Protein AF-A0A1X0QQ20-F1 (afdb_monomer_lite)

Secondary structure (DSSP, 8-state):
-------------------PPPPPP--S--HHHHHHHHHHHHHHHHHHHHHHHHHHHHHHTT---BHHHHHHHHHHHHSS---HHHHHHHHHH-TTSEEEEEEEEE-TTS-EEEEEEEEE-TTPPSSPPHHHHHHHHHHHHHHHHHHHHH---TT--PPPPPPP-------HHHHHHHS---HHHHHHHHHHHHHHHHHHHHTSPPPP--S-HHHHHHHHHHHHHHTT-

Sequence (229 aa):
MIPPIEQSSKTQDDNKYHTSPAAPFKTYVSLADKQRIEDEKLIITSVRKALDIVITDRVARNQPTLYHQTEAILRNMTGRNVKMSHICKIMYLAPRLYSVEAKELRTYGGKINEDFLIEFGKEWRVPLIGKDLQLRADMLREAVDRYFNEHPEHDATVPEAPLPRLRAVVNKDEWEKQANLPQGIKKLLEAHKAVKQERIEQQKPKPTPQGSVKERFEALRARLASKKK

Structure (mmCIF, N/CA/C/O backbone):
data_AF-A0A1X0QQ20-F1
#
_entry.id   AF-A0A1X0QQ20-F1
#
loop_
_atom_site.group_PDB
_atom_site.id
_atom_site.type_symbol
_atom_site.label_atom_id
_atom_site.label_alt_id
_atom_site.label_comp_id
_atom_site.label_asym_id
_atom_site.label_entity_id
_atom_site.label_seq_id
_atom_site.pdbx_PDB_ins_code
_atom_site.Cartn_x
_atom_site.Cartn_y
_atom_site.Cartn_z
_atom_site.occupancy
_atom_site.B_iso_or_equiv
_atom_site.auth_seq_id
_atom_site.auth_comp_id
_atom_site.auth_asym_id
_atom_site.auth_atom_id
_atom_site.pdbx_PDB_model_num
ATOM 1 N N . MET A 1 1 ? 30.240 49.355 29.013 1.00 38.44 1 MET A N 1
ATOM 2 C CA . MET A 1 1 ? 29.441 50.477 28.480 1.00 38.44 1 MET A CA 1
ATOM 3 C C . MET A 1 1 ? 28.232 49.889 27.777 1.00 38.44 1 MET A C 1
ATOM 5 O O . MET A 1 1 ? 28.406 49.196 26.787 1.00 38.44 1 MET A O 1
ATOM 9 N N . ILE A 1 2 ? 27.048 50.079 28.357 1.00 44.03 2 ILE A N 1
ATOM 10 C CA . ILE A 1 2 ? 25.746 49.641 27.837 1.00 44.03 2 ILE A CA 1
ATOM 11 C C . ILE A 1 2 ? 24.919 50.918 27.646 1.00 44.03 2 ILE A C 1
ATOM 13 O O . ILE A 1 2 ? 24.818 51.678 28.611 1.00 44.03 2 ILE A O 1
ATOM 17 N N . PRO A 1 3 ? 24.334 51.167 26.464 1.00 49.78 3 PRO A N 1
ATOM 18 C CA . PRO A 1 3 ? 23.197 52.065 26.303 1.00 49.78 3 PRO A CA 1
ATOM 19 C C . PRO A 1 3 ? 21.891 51.286 26.015 1.00 49.78 3 PRO A C 1
ATOM 21 O O . PRO A 1 3 ? 21.943 50.089 25.727 1.00 49.78 3 PRO A O 1
ATOM 24 N N . PRO A 1 4 ? 20.716 51.923 26.181 1.00 42.59 4 PRO A N 1
ATOM 25 C CA . PRO A 1 4 ? 19.549 51.304 26.802 1.00 42.59 4 PRO A CA 1
ATOM 26 C C . PRO A 1 4 ? 18.458 50.835 25.831 1.00 42.59 4 PRO A C 1
ATOM 28 O O . PRO A 1 4 ? 18.399 51.218 24.667 1.00 42.59 4 PRO A O 1
ATOM 31 N N . ILE A 1 5 ? 17.560 50.022 26.390 1.00 42.19 5 ILE A N 1
ATOM 32 C CA . ILE A 1 5 ? 16.264 49.628 25.838 1.00 42.19 5 ILE A CA 1
ATOM 33 C C . ILE A 1 5 ? 15.334 50.848 25.854 1.00 42.19 5 ILE A C 1
ATOM 35 O O . ILE A 1 5 ? 14.984 51.331 26.930 1.00 42.19 5 ILE A O 1
ATOM 39 N N . GLU A 1 6 ? 14.879 51.292 24.684 1.00 42.09 6 GLU A N 1
ATOM 40 C CA . GLU A 1 6 ? 13.670 52.109 24.559 1.00 42.09 6 GLU A CA 1
ATOM 41 C C . GLU A 1 6 ? 12.508 51.222 24.106 1.00 42.09 6 GLU A C 1
ATOM 43 O O . GLU A 1 6 ? 12.486 50.674 23.003 1.00 42.09 6 GLU A O 1
ATOM 48 N N . GLN A 1 7 ? 11.533 51.070 24.999 1.00 38.84 7 GLN A N 1
ATOM 49 C CA . GLN A 1 7 ? 10.191 50.624 24.658 1.00 38.84 7 GLN A CA 1
ATOM 50 C C . GLN A 1 7 ? 9.472 51.776 23.951 1.00 38.84 7 GLN A C 1
ATOM 52 O O . GLN A 1 7 ? 9.368 52.868 24.506 1.00 38.84 7 GLN A O 1
ATOM 57 N N . SER A 1 8 ? 8.914 51.529 22.767 1.00 35.44 8 SER A N 1
ATOM 58 C CA . SER A 1 8 ? 7.876 52.394 22.208 1.00 35.44 8 SER A CA 1
ATOM 59 C C . SER A 1 8 ? 6.740 51.544 21.661 1.00 35.44 8 SER A C 1
ATOM 61 O O . SER A 1 8 ? 6.842 50.882 20.629 1.00 35.44 8 SER A O 1
ATOM 63 N N . SER A 1 9 ? 5.660 51.538 22.434 1.00 41.31 9 SER A N 1
ATOM 64 C CA . SER A 1 9 ? 4.369 50.955 22.116 1.00 41.31 9 SER A CA 1
ATOM 65 C C . SER A 1 9 ? 3.688 51.768 21.018 1.00 41.31 9 SER A C 1
ATOM 67 O O . SER A 1 9 ? 3.330 52.922 21.244 1.00 41.31 9 SER A O 1
ATOM 69 N N . LYS A 1 10 ? 3.417 51.149 19.868 1.00 38.50 10 LYS A N 1
ATOM 70 C CA . LYS A 1 10 ? 2.300 51.536 18.998 1.00 38.50 10 LYS A CA 1
ATOM 71 C C . LYS A 1 10 ? 1.606 50.284 18.480 1.00 38.50 10 LYS A C 1
ATOM 73 O O . LYS A 1 10 ? 2.024 49.666 17.509 1.00 38.50 10 LYS A O 1
ATOM 78 N N . THR A 1 11 ? 0.535 49.926 19.172 1.00 39.84 11 THR A N 1
ATOM 79 C CA . THR A 1 11 ? -0.608 49.223 18.603 1.00 39.84 11 THR A CA 1
ATOM 80 C C . THR A 1 11 ? -1.192 50.081 17.487 1.00 39.84 11 THR A C 1
ATOM 82 O O . THR A 1 11 ? -1.627 51.205 17.733 1.00 39.84 11 THR A O 1
ATOM 85 N N . GLN A 1 12 ? -1.232 49.544 16.273 1.00 36.19 12 GLN A N 1
ATOM 86 C CA . GLN A 1 12 ? -2.243 49.937 15.306 1.00 36.19 12 GLN A CA 1
ATOM 87 C C . GLN A 1 12 ? -2.599 48.712 14.471 1.00 36.19 12 GLN A C 1
ATOM 89 O O . GLN A 1 12 ? -1.789 48.198 13.701 1.00 36.19 12 GLN A O 1
ATOM 94 N N . ASP A 1 13 ? -3.805 48.219 14.740 1.00 40.75 13 ASP A N 1
ATOM 95 C CA . ASP A 1 13 ? -4.542 47.283 13.913 1.00 40.75 13 ASP A CA 1
ATOM 96 C C . ASP A 1 13 ? -4.542 47.759 12.462 1.00 40.75 13 ASP A C 1
ATOM 98 O O . ASP A 1 13 ? -4.992 48.863 12.173 1.00 40.75 13 ASP A O 1
ATOM 102 N N . ASP A 1 14 ? -4.096 46.894 11.561 1.00 36.22 14 ASP A N 1
ATOM 103 C CA . ASP A 1 14 ? -4.561 46.882 10.181 1.00 36.22 14 ASP A CA 1
ATOM 104 C C . ASP A 1 14 ? -4.531 45.432 9.696 1.00 36.22 14 ASP A C 1
ATOM 106 O O . ASP A 1 14 ? -3.608 44.953 9.035 1.00 36.22 14 ASP A O 1
ATOM 110 N N . ASN A 1 15 ? -5.594 44.717 10.068 1.00 41.44 15 ASN A N 1
ATOM 111 C CA . ASN A 1 15 ? -6.019 43.456 9.473 1.00 41.44 15 ASN A CA 1
ATOM 112 C C . ASN A 1 15 ? -6.410 43.706 8.003 1.00 41.44 15 ASN A C 1
ATOM 114 O O . ASN A 1 15 ? -7.581 43.686 7.621 1.00 41.44 15 ASN A O 1
ATOM 118 N N . LYS A 1 16 ? -5.419 43.968 7.148 1.00 38.03 16 LYS A N 1
ATOM 119 C CA . LYS A 1 16 ? -5.576 43.847 5.702 1.00 38.03 16 LYS A CA 1
ATOM 120 C C . LYS A 1 16 ? -5.372 42.388 5.351 1.00 38.03 16 LYS A C 1
ATOM 122 O O . LYS A 1 16 ? -4.251 41.889 5.305 1.00 38.03 16 LYS A O 1
ATOM 127 N N . TYR A 1 17 ? -6.491 41.722 5.092 1.00 38.25 17 TYR A N 1
ATOM 128 C CA . TYR A 1 17 ? -6.552 40.487 4.330 1.00 38.25 17 TYR A CA 1
ATOM 129 C C . TYR A 1 17 ? -5.775 40.675 3.022 1.00 38.25 17 TYR A C 1
ATOM 131 O O . TYR A 1 17 ? -6.314 41.119 2.009 1.00 38.25 17 TYR A O 1
ATOM 139 N N . HIS A 1 18 ? -4.490 40.326 3.031 1.00 34.66 18 HIS A N 1
ATOM 140 C CA . HIS A 1 18 ? -3.792 39.943 1.820 1.00 34.66 18 HIS A CA 1
ATOM 141 C C . HIS A 1 18 ? -4.359 38.588 1.406 1.00 34.66 18 HIS A C 1
ATOM 143 O O . HIS A 1 18 ? -3.767 37.535 1.631 1.00 34.66 18 HIS A O 1
ATOM 149 N N . THR A 1 19 ? -5.534 38.619 0.782 1.00 44.53 19 THR A N 1
ATOM 150 C CA . THR A 1 19 ? -5.884 37.635 -0.234 1.00 44.53 19 THR A CA 1
ATOM 151 C C . THR A 1 19 ? -4.814 37.788 -1.304 1.00 44.53 19 THR A C 1
ATOM 153 O O . THR A 1 19 ? -4.891 38.661 -2.168 1.00 44.53 19 THR A O 1
ATOM 156 N N . SER A 1 20 ? -3.732 37.021 -1.153 1.00 42.00 20 SER A N 1
ATOM 157 C CA . SER A 1 20 ? -2.758 36.822 -2.214 1.00 42.00 20 SER A CA 1
ATOM 158 C C . SER A 1 20 ? -3.566 36.475 -3.465 1.00 42.00 20 SER A C 1
ATOM 160 O O . SER A 1 20 ? -4.406 35.572 -3.385 1.00 42.00 20 SER A O 1
ATOM 162 N N . PRO A 1 21 ? -3.421 37.216 -4.578 1.00 43.66 21 PRO A N 1
ATOM 163 C CA . PRO A 1 21 ? -4.069 36.823 -5.813 1.00 43.66 21 PRO A CA 1
ATOM 164 C C . PRO A 1 21 ? -3.569 35.414 -6.113 1.00 43.66 21 PRO A C 1
ATOM 166 O O . PRO A 1 21 ? -2.362 35.211 -6.252 1.00 43.66 21 PRO A O 1
ATOM 169 N N . ALA A 1 22 ? -4.490 34.444 -6.108 1.00 51.88 22 ALA A N 1
ATOM 170 C CA . ALA A 1 22 ? -4.194 33.068 -6.464 1.00 51.88 22 ALA A CA 1
ATOM 171 C C . ALA A 1 22 ? -3.368 33.113 -7.749 1.00 51.88 22 ALA A C 1
ATOM 173 O O . ALA A 1 22 ? -3.817 33.671 -8.755 1.00 51.88 22 ALA A O 1
ATOM 174 N N . ALA A 1 23 ? -2.120 32.644 -7.662 1.00 55.56 23 ALA A N 1
ATOM 175 C CA . ALA A 1 23 ? -1.219 32.635 -8.798 1.00 55.56 23 ALA A CA 1
ATOM 176 C C . ALA A 1 23 ? -1.960 32.004 -9.990 1.00 55.56 23 ALA A C 1
ATOM 178 O O . ALA A 1 23 ? -2.713 31.047 -9.781 1.00 55.56 23 ALA A O 1
ATOM 179 N N . PRO A 1 24 ? -1.805 32.545 -11.211 1.00 55.72 24 PRO A N 1
ATOM 180 C CA . PRO A 1 24 ? -2.532 32.046 -12.368 1.00 55.72 24 PRO A CA 1
ATOM 181 C C . PRO A 1 24 ? -2.328 30.534 -12.471 1.00 55.72 24 PRO A C 1
ATOM 183 O O . PRO A 1 24 ? -1.189 30.063 -12.395 1.00 55.72 24 PRO A O 1
ATOM 186 N N . PHE A 1 25 ? -3.431 29.787 -12.595 1.00 54.34 25 PHE A N 1
ATOM 187 C CA . PHE A 1 25 ? -3.402 28.341 -12.800 1.00 54.34 25 PHE A CA 1
ATOM 188 C C . PHE A 1 25 ? -2.387 28.033 -13.904 1.00 54.34 25 PHE A C 1
ATOM 190 O O . PHE A 1 25 ? -2.509 28.540 -15.022 1.00 54.34 25 PHE A O 1
ATOM 197 N N . LYS A 1 26 ? -1.343 27.263 -13.574 1.00 59.12 26 LYS A N 1
ATOM 198 C CA . LYS A 1 26 ? -0.316 26.880 -14.543 1.00 59.12 26 LYS A CA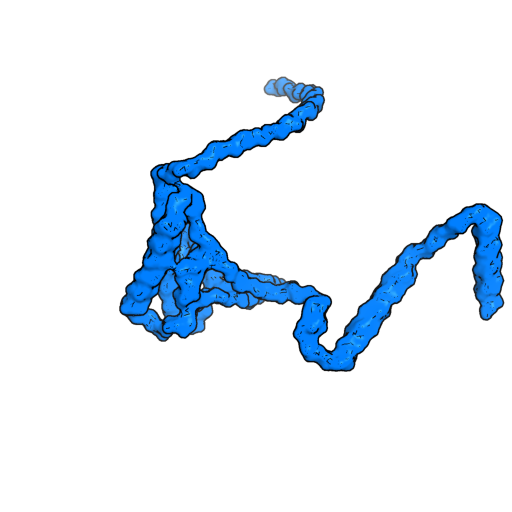 1
ATOM 199 C C . LYS A 1 26 ? -0.982 26.016 -15.609 1.00 59.12 26 LYS A C 1
ATOM 201 O O . LYS A 1 26 ? -1.283 24.853 -15.390 1.00 59.12 26 LYS A O 1
ATOM 206 N N . THR A 1 27 ? -1.202 26.589 -16.782 1.00 58.91 27 THR A N 1
ATOM 207 C CA . THR A 1 27 ? -1.745 25.885 -17.952 1.00 58.91 27 THR A CA 1
ATOM 208 C C . THR A 1 27 ? -0.691 25.059 -18.690 1.00 58.91 27 THR A C 1
ATOM 210 O O . THR A 1 27 ? -1.032 24.296 -19.588 1.00 58.91 27 THR A O 1
ATOM 213 N N . TYR A 1 28 ? 0.585 25.172 -18.303 1.00 61.81 28 TYR A N 1
ATOM 214 C CA . TYR A 1 28 ? 1.706 24.485 -18.938 1.00 61.81 28 TYR A CA 1
ATOM 215 C C . TYR A 1 28 ? 2.483 23.643 -17.925 1.00 61.81 28 TYR A C 1
ATOM 217 O O . TYR A 1 28 ? 2.855 24.126 -16.854 1.00 61.81 28 TYR A O 1
ATOM 225 N N . VAL A 1 29 ? 2.781 22.398 -18.301 1.00 70.81 29 VAL A N 1
ATOM 226 C CA . VAL A 1 29 ? 3.649 21.495 -17.537 1.00 70.81 29 VAL A CA 1
ATOM 227 C C . VAL A 1 29 ? 5.088 22.004 -17.627 1.00 70.81 29 VAL A C 1
ATOM 229 O O . VAL A 1 29 ? 5.703 21.971 -18.699 1.00 70.81 29 VAL A O 1
ATOM 232 N N . SER A 1 30 ? 5.640 22.487 -16.513 1.00 80.75 30 SER A N 1
ATOM 233 C CA . SER A 1 30 ? 7.029 22.949 -16.473 1.00 80.75 30 SER A CA 1
ATOM 234 C C . SER A 1 30 ? 8.010 21.770 -16.506 1.00 80.75 30 SER A C 1
ATOM 236 O O . SER A 1 30 ? 7.652 20.630 -16.210 1.00 80.75 30 SER A O 1
ATOM 238 N N . LEU A 1 31 ? 9.281 22.027 -16.837 1.00 80.81 31 LEU A N 1
ATOM 239 C CA . LEU A 1 31 ? 10.332 20.999 -16.762 1.00 80.81 31 LEU A CA 1
ATOM 240 C C . LEU A 1 31 ? 10.448 20.394 -15.352 1.00 80.81 31 LEU A C 1
ATOM 242 O O . LEU A 1 31 ? 10.697 19.199 -15.221 1.00 80.81 31 LEU A O 1
ATOM 246 N N . ALA A 1 32 ? 10.209 21.197 -14.312 1.00 83.81 32 ALA A N 1
ATOM 247 C CA . ALA A 1 32 ? 10.193 20.730 -12.929 1.00 83.81 32 ALA A CA 1
ATOM 248 C C . ALA A 1 32 ? 9.023 19.769 -12.653 1.00 83.81 32 ALA A C 1
ATOM 250 O O . ALA A 1 32 ? 9.202 18.777 -11.951 1.00 83.81 32 ALA A O 1
ATOM 251 N N . ASP A 1 33 ? 7.852 20.017 -13.244 1.00 83.44 33 ASP A N 1
ATOM 252 C CA . ASP A 1 33 ? 6.676 19.154 -13.079 1.00 83.44 33 ASP A CA 1
ATOM 253 C C . ASP A 1 33 ? 6.880 17.805 -13.784 1.00 83.44 33 ASP A C 1
ATOM 255 O O . ASP A 1 33 ? 6.570 16.756 -13.221 1.00 83.44 33 ASP A O 1
ATOM 259 N N . LYS A 1 34 ? 7.502 17.812 -14.973 1.00 85.06 34 LYS A N 1
ATOM 260 C CA . LYS A 1 34 ? 7.906 16.577 -15.669 1.00 85.06 34 LYS A CA 1
ATOM 261 C C . LYS A 1 34 ? 8.903 15.771 -14.842 1.00 85.06 34 LYS A C 1
ATOM 263 O O . LYS A 1 34 ? 8.725 14.570 -14.678 1.00 85.06 34 LYS A O 1
ATOM 268 N N . GLN A 1 35 ? 9.914 16.436 -14.281 1.00 88.94 35 GLN A N 1
ATOM 269 C CA . GLN A 1 35 ? 10.901 15.787 -13.421 1.00 88.94 35 GLN A CA 1
ATOM 270 C C . GLN A 1 35 ? 10.249 15.173 -12.175 1.00 88.94 35 GLN A C 1
ATOM 272 O O . GLN A 1 35 ? 10.554 14.038 -11.826 1.00 88.94 35 GLN A O 1
ATOM 277 N N . ARG A 1 36 ? 9.303 15.882 -11.543 1.00 88.62 36 ARG A N 1
ATOM 278 C CA . ARG A 1 36 ? 8.535 15.376 -10.395 1.00 88.62 36 ARG A CA 1
ATOM 279 C C . ARG A 1 36 ? 7.759 14.104 -10.740 1.00 88.62 36 ARG A C 1
ATOM 281 O O . ARG A 1 36 ? 7.794 13.155 -9.961 1.00 88.62 36 ARG A O 1
ATOM 288 N N . ILE A 1 37 ? 7.069 14.090 -11.881 1.00 89.25 37 ILE A N 1
ATOM 289 C CA . ILE A 1 37 ? 6.316 12.921 -12.355 1.00 89.25 37 ILE A CA 1
ATOM 290 C C . ILE A 1 37 ? 7.264 11.738 -12.579 1.00 89.25 37 ILE A C 1
ATOM 292 O O . ILE A 1 37 ? 7.003 10.644 -12.085 1.00 89.25 37 ILE A O 1
ATOM 296 N N . GLU A 1 38 ? 8.392 11.949 -13.258 1.00 90.81 38 GLU A N 1
ATOM 297 C CA . GLU A 1 38 ? 9.386 10.891 -13.480 1.00 90.81 38 GLU A CA 1
ATOM 298 C C . GLU A 1 38 ? 9.996 10.374 -12.166 1.00 90.81 38 GLU A C 1
ATOM 300 O O . GLU A 1 38 ? 10.166 9.166 -11.984 1.00 90.81 38 GLU A O 1
ATOM 305 N N . ASP A 1 39 ? 10.246 11.257 -11.197 1.00 91.12 39 ASP A N 1
ATOM 306 C CA . ASP A 1 39 ? 10.685 10.864 -9.859 1.00 91.12 39 ASP A CA 1
ATOM 307 C C . ASP A 1 39 ? 9.631 10.038 -9.111 1.00 91.12 39 ASP A C 1
ATOM 309 O O . ASP A 1 39 ? 9.977 9.069 -8.427 1.00 91.12 39 ASP A O 1
ATOM 313 N N . GLU A 1 40 ? 8.348 10.377 -9.251 1.00 91.50 40 GLU A N 1
ATOM 314 C CA . GLU A 1 40 ? 7.245 9.604 -8.680 1.00 91.50 40 GLU A CA 1
ATOM 315 C C . GLU A 1 40 ? 7.164 8.205 -9.307 1.00 91.50 40 GLU A C 1
ATOM 317 O O . GLU A 1 40 ? 7.112 7.212 -8.574 1.00 91.50 40 GLU A O 1
ATOM 322 N N . LYS A 1 41 ? 7.261 8.100 -10.640 1.00 92.81 41 LYS A N 1
ATOM 323 C CA . LYS A 1 41 ? 7.333 6.810 -11.350 1.00 92.81 41 LYS A CA 1
ATOM 324 C C . LYS A 1 41 ? 8.510 5.966 -10.859 1.00 92.81 41 LYS A C 1
ATOM 326 O O . LYS A 1 41 ? 8.360 4.769 -10.588 1.00 92.81 41 LYS A O 1
ATOM 331 N N . LEU A 1 42 ? 9.680 6.583 -10.696 1.00 93.50 42 LEU A N 1
ATOM 332 C CA . LEU A 1 42 ? 10.892 5.903 -10.246 1.00 93.50 42 LEU A CA 1
ATOM 333 C C . LEU A 1 42 ? 10.774 5.408 -8.799 1.00 93.50 42 LEU A C 1
ATOM 335 O O . LEU A 1 42 ? 11.181 4.283 -8.497 1.00 93.50 42 LEU A O 1
ATOM 339 N N . ILE A 1 43 ? 10.180 6.201 -7.902 1.00 93.50 43 ILE A N 1
ATOM 340 C CA . ILE A 1 43 ? 9.929 5.780 -6.516 1.00 93.50 43 ILE A CA 1
ATOM 341 C C . ILE A 1 43 ? 8.952 4.606 -6.487 1.00 93.50 43 ILE A C 1
ATOM 343 O O . ILE A 1 43 ? 9.252 3.590 -5.864 1.00 93.50 43 ILE A O 1
ATOM 347 N N . ILE A 1 44 ? 7.815 4.708 -7.179 1.00 94.44 44 ILE A N 1
ATOM 348 C CA . ILE A 1 44 ? 6.768 3.675 -7.200 1.00 94.44 44 ILE A CA 1
ATOM 349 C C . ILE A 1 44 ? 7.327 2.338 -7.708 1.00 94.44 44 ILE A C 1
ATOM 351 O O . ILE A 1 44 ? 7.141 1.291 -7.081 1.00 94.44 44 ILE A O 1
ATOM 355 N N . THR A 1 45 ? 8.082 2.367 -8.806 1.00 94.62 45 THR A N 1
ATOM 356 C CA . THR A 1 45 ? 8.696 1.162 -9.387 1.00 94.62 45 THR A CA 1
ATOM 357 C C . THR A 1 45 ? 9.785 0.564 -8.491 1.00 94.62 45 THR A C 1
ATOM 359 O O . THR A 1 45 ? 9.830 -0.660 -8.318 1.00 94.62 45 THR A O 1
ATOM 362 N N . SER A 1 46 ? 10.620 1.404 -7.871 1.00 95.12 46 SER A N 1
ATOM 363 C CA . SER A 1 46 ? 11.679 0.972 -6.948 1.00 95.12 46 SER A CA 1
ATOM 364 C C . SER A 1 46 ? 11.113 0.371 -5.660 1.00 95.12 46 SER A C 1
ATOM 366 O O . SER A 1 46 ? 11.581 -0.676 -5.211 1.00 95.12 46 SER A O 1
ATOM 368 N N . VAL A 1 47 ? 10.072 0.991 -5.092 1.00 95.44 47 VAL A N 1
ATOM 369 C CA . VAL A 1 47 ? 9.384 0.505 -3.887 1.00 95.44 47 VAL A CA 1
ATOM 370 C C . VAL A 1 47 ? 8.730 -0.846 -4.154 1.00 95.44 47 VAL A C 1
ATOM 372 O O . VAL A 1 47 ? 8.911 -1.754 -3.350 1.00 95.44 47 VAL A O 1
ATOM 375 N N . ARG A 1 48 ? 8.056 -1.035 -5.298 1.00 95.25 48 ARG A N 1
ATOM 376 C CA . ARG A 1 48 ? 7.488 -2.341 -5.683 1.00 95.25 48 ARG A CA 1
ATOM 377 C C . ARG A 1 48 ? 8.565 -3.424 -5.746 1.00 95.25 48 ARG A C 1
ATOM 379 O O . ARG A 1 48 ? 8.401 -4.486 -5.154 1.00 95.25 48 ARG A O 1
ATOM 386 N N . LYS A 1 49 ? 9.692 -3.158 -6.417 1.00 95.00 49 LYS A N 1
ATOM 387 C CA . LYS A 1 49 ? 10.804 -4.122 -6.500 1.00 95.00 49 LYS A CA 1
ATOM 388 C C . LYS A 1 49 ? 11.346 -4.481 -5.110 1.00 95.00 49 LYS A C 1
ATOM 390 O O . LYS A 1 49 ? 11.582 -5.654 -4.834 1.00 95.00 49 LYS A O 1
ATOM 395 N N . ALA A 1 50 ? 11.536 -3.487 -4.243 1.00 95.00 50 ALA A N 1
ATOM 396 C CA . ALA A 1 50 ? 12.003 -3.712 -2.878 1.00 95.00 50 ALA A CA 1
ATOM 397 C C . ALA A 1 50 ? 10.980 -4.505 -2.045 1.00 95.00 50 ALA A C 1
ATOM 399 O O . ALA A 1 50 ? 11.366 -5.444 -1.355 1.00 95.00 50 ALA A O 1
ATOM 400 N N . LEU A 1 51 ? 9.686 -4.190 -2.156 1.00 94.62 51 LEU A N 1
ATOM 401 C CA . LEU A 1 51 ? 8.606 -4.918 -1.486 1.00 94.62 51 LEU A CA 1
ATOM 402 C C . LEU A 1 51 ? 8.544 -6.383 -1.914 1.00 94.62 51 LEU A C 1
ATOM 404 O O . LEU A 1 51 ? 8.450 -7.249 -1.050 1.00 94.62 51 LEU A O 1
ATOM 408 N N . ASP A 1 52 ? 8.647 -6.671 -3.214 1.00 94.50 52 ASP A N 1
ATOM 409 C CA . ASP A 1 52 ? 8.649 -8.049 -3.720 1.00 94.50 52 ASP A CA 1
ATOM 410 C C . ASP A 1 52 ? 9.772 -8.878 -3.077 1.00 94.50 52 ASP A C 1
ATOM 412 O O . ASP A 1 52 ? 9.548 -10.012 -2.652 1.00 94.50 52 ASP A O 1
ATOM 416 N N . ILE A 1 53 ? 10.968 -8.300 -2.945 1.00 93.50 53 ILE A N 1
ATOM 417 C CA . ILE A 1 53 ? 12.122 -8.957 -2.318 1.00 93.50 53 ILE A CA 1
ATOM 418 C C . ILE A 1 53 ? 11.896 -9.137 -0.813 1.00 93.50 53 ILE A C 1
ATOM 420 O O . ILE A 1 53 ? 12.083 -10.236 -0.294 1.00 93.50 53 ILE A O 1
ATOM 424 N N . VAL A 1 54 ? 11.477 -8.078 -0.113 1.00 94.25 54 VAL A N 1
ATOM 425 C CA . VAL A 1 54 ? 11.297 -8.097 1.346 1.00 94.25 54 VAL A CA 1
ATOM 426 C C . VAL A 1 54 ? 10.193 -9.066 1.759 1.00 94.25 54 VAL A C 1
ATOM 428 O O . VAL A 1 54 ? 10.404 -9.852 2.678 1.00 94.25 54 VAL A O 1
ATOM 431 N N . ILE A 1 55 ? 9.040 -9.053 1.083 1.00 94.31 55 ILE A N 1
ATOM 432 C CA . ILE A 1 55 ? 7.944 -9.986 1.379 1.00 94.31 55 ILE A CA 1
ATOM 433 C C . ILE A 1 55 ? 8.398 -11.420 1.088 1.00 94.31 55 ILE A C 1
ATOM 435 O O . ILE A 1 55 ? 8.161 -12.305 1.904 1.00 94.31 55 ILE A O 1
ATOM 439 N N . THR A 1 56 ? 9.101 -11.659 -0.025 1.00 92.50 56 THR A N 1
ATOM 440 C CA . THR A 1 56 ? 9.609 -13.002 -0.352 1.00 92.50 56 THR A CA 1
ATOM 441 C C . THR A 1 56 ? 10.585 -13.520 0.712 1.00 92.50 56 THR A C 1
ATOM 443 O O . THR A 1 56 ? 10.437 -14.657 1.157 1.00 92.50 56 THR A O 1
ATOM 446 N N . ASP A 1 57 ? 11.537 -12.699 1.172 1.00 92.31 57 ASP A N 1
ATOM 447 C CA . ASP A 1 57 ? 12.477 -13.071 2.246 1.00 92.31 57 ASP A CA 1
ATOM 448 C C . ASP A 1 57 ? 11.755 -13.321 3.582 1.00 92.31 57 ASP A C 1
ATOM 450 O O . ASP A 1 57 ? 12.009 -14.325 4.250 1.00 92.31 57 ASP A O 1
ATOM 454 N N . ARG A 1 58 ? 10.805 -12.457 3.958 1.00 92.94 58 ARG A N 1
ATOM 455 C CA . ARG A 1 58 ? 10.017 -12.595 5.196 1.00 92.94 58 ARG A CA 1
ATOM 456 C C . ARG A 1 58 ? 9.175 -13.867 5.195 1.00 92.94 58 ARG A C 1
ATOM 458 O O . ARG A 1 58 ? 9.206 -14.610 6.176 1.00 92.94 58 ARG A O 1
ATOM 465 N N . VAL A 1 59 ? 8.489 -14.158 4.089 1.00 91.62 59 VAL A N 1
ATOM 466 C CA . VAL A 1 59 ? 7.693 -15.383 3.928 1.00 91.62 59 VAL A CA 1
ATOM 467 C C . VAL A 1 59 ? 8.587 -16.622 3.971 1.00 91.62 59 VAL A C 1
ATOM 469 O O . VAL A 1 59 ? 8.248 -17.575 4.665 1.00 91.62 59 VAL A O 1
ATOM 472 N N . ALA A 1 60 ? 9.764 -16.600 3.333 1.00 90.62 60 ALA A N 1
ATOM 473 C CA . ALA A 1 60 ? 10.725 -17.705 3.411 1.00 90.62 60 ALA A CA 1
ATOM 474 C C . ALA A 1 60 ? 11.201 -17.983 4.851 1.00 90.62 60 ALA A C 1
ATOM 476 O O . ALA A 1 60 ? 11.507 -19.122 5.201 1.00 90.62 60 ALA A O 1
ATOM 477 N N . ARG A 1 61 ? 11.225 -16.953 5.707 1.00 91.69 61 ARG A N 1
ATOM 478 C CA . ARG A 1 61 ? 11.548 -17.050 7.141 1.00 91.69 61 ARG A CA 1
ATOM 479 C C . ARG A 1 61 ? 10.328 -17.297 8.038 1.00 91.69 61 ARG A C 1
ATOM 481 O O . ARG A 1 61 ? 10.481 -17.277 9.258 1.00 91.69 61 ARG A O 1
ATOM 488 N N . ASN A 1 62 ? 9.134 -17.504 7.473 1.00 90.62 62 ASN A N 1
ATOM 489 C CA . ASN A 1 62 ? 7.858 -17.591 8.199 1.00 90.62 62 ASN A CA 1
ATOM 490 C C . ASN A 1 62 ? 7.606 -16.393 9.137 1.00 90.62 62 ASN A C 1
ATOM 492 O O . ASN A 1 62 ? 7.077 -16.543 10.239 1.00 90.62 62 ASN A O 1
ATOM 496 N N . GLN A 1 63 ? 8.010 -15.193 8.715 1.00 90.75 63 GLN A N 1
ATOM 497 C CA . GLN A 1 63 ? 7.798 -13.952 9.454 1.00 90.75 63 GLN A CA 1
ATOM 498 C C . GLN A 1 63 ? 6.741 -13.073 8.775 1.00 90.75 63 GLN A C 1
ATOM 500 O O . GLN A 1 63 ? 6.748 -12.948 7.551 1.00 90.75 63 GLN A O 1
ATOM 505 N N . PRO A 1 64 ? 5.862 -12.406 9.546 1.00 90.25 64 PRO A N 1
ATOM 506 C CA . PRO A 1 64 ? 4.929 -11.438 8.990 1.00 90.25 64 PRO A CA 1
ATOM 507 C C . PRO A 1 64 ? 5.672 -10.194 8.490 1.00 90.25 64 PRO A C 1
ATOM 509 O O . PRO A 1 64 ? 6.607 -9.705 9.131 1.00 90.25 64 PRO A O 1
ATOM 512 N N . THR A 1 65 ? 5.218 -9.636 7.372 1.00 92.88 65 THR A N 1
ATOM 513 C CA . THR A 1 65 ? 5.799 -8.416 6.799 1.00 92.88 65 THR A CA 1
ATOM 514 C C . THR A 1 65 ? 5.074 -7.191 7.349 1.00 92.88 65 THR A C 1
ATOM 516 O O . THR A 1 65 ? 4.179 -6.626 6.728 1.00 92.88 65 THR A O 1
ATOM 519 N N . LEU A 1 66 ? 5.448 -6.800 8.562 1.00 92.88 66 LEU A N 1
ATOM 520 C CA . LEU A 1 66 ? 4.929 -5.607 9.225 1.00 92.88 66 LEU A CA 1
ATOM 521 C C . LEU A 1 66 ? 5.625 -4.341 8.707 1.00 92.88 66 LEU A C 1
ATOM 523 O O . LEU A 1 66 ? 6.857 -4.318 8.577 1.00 92.88 66 LEU A O 1
ATOM 527 N N . TYR A 1 67 ? 4.862 -3.282 8.421 1.00 92.50 67 TYR A N 1
ATOM 528 C CA . TYR A 1 67 ? 5.394 -2.051 7.827 1.00 92.50 67 TYR A CA 1
ATOM 529 C C . TYR A 1 67 ? 6.490 -1.423 8.698 1.00 92.50 67 TYR A C 1
ATOM 531 O O . TYR A 1 67 ? 7.593 -1.193 8.204 1.00 92.50 67 TYR A O 1
ATOM 539 N N . HIS A 1 68 ? 6.264 -1.250 10.006 1.00 89.88 68 HIS A N 1
ATOM 540 C CA . HIS A 1 68 ? 7.270 -0.640 10.893 1.00 89.88 68 HIS A CA 1
ATOM 541 C C . HIS A 1 68 ? 8.624 -1.382 10.902 1.00 89.88 68 HIS A C 1
ATOM 543 O O . HIS A 1 68 ? 9.675 -0.773 11.094 1.00 89.88 68 HIS A O 1
ATOM 549 N N . GLN A 1 69 ? 8.623 -2.703 10.684 1.00 90.50 69 GLN A N 1
ATOM 550 C CA . GLN A 1 69 ? 9.843 -3.526 10.663 1.00 90.50 69 GLN A CA 1
ATOM 551 C C . GLN A 1 69 ? 10.542 -3.507 9.309 1.00 90.50 69 GLN A C 1
ATOM 553 O O . GLN A 1 69 ? 11.709 -3.886 9.200 1.00 90.50 69 GLN A O 1
ATOM 558 N N . THR A 1 70 ? 9.811 -3.151 8.259 1.00 91.81 70 THR A N 1
ATOM 559 C CA . THR A 1 70 ? 10.289 -3.198 6.879 1.00 91.81 70 THR A CA 1
ATOM 560 C C . THR A 1 70 ? 10.607 -1.823 6.325 1.00 91.81 70 THR A C 1
ATOM 562 O O . THR A 1 70 ? 11.435 -1.737 5.427 1.00 91.81 70 THR A O 1
ATOM 565 N N . GLU A 1 71 ? 10.083 -0.749 6.914 1.00 92.06 71 GLU A N 1
ATOM 566 C CA . GLU A 1 71 ? 10.346 0.638 6.521 1.00 92.06 71 GLU A CA 1
ATOM 567 C C . GLU A 1 71 ? 11.848 0.943 6.402 1.00 92.06 71 GLU A C 1
ATOM 569 O O . GLU A 1 71 ? 12.308 1.439 5.373 1.00 92.06 71 GLU A O 1
ATOM 574 N N . ALA A 1 72 ? 12.646 0.579 7.412 1.00 92.38 72 ALA A N 1
ATOM 575 C CA . ALA A 1 72 ? 14.093 0.795 7.376 1.00 92.38 72 ALA A CA 1
ATOM 576 C C . ALA A 1 72 ? 14.783 -0.004 6.255 1.00 92.38 72 ALA A C 1
ATOM 578 O O . ALA A 1 72 ? 15.712 0.496 5.622 1.00 92.38 72 ALA A O 1
ATOM 579 N N . ILE A 1 73 ? 14.312 -1.224 5.986 1.00 93.31 73 ILE A N 1
ATOM 580 C CA . ILE A 1 73 ? 14.850 -2.091 4.930 1.00 93.31 73 ILE A CA 1
ATOM 581 C C . ILE A 1 73 ? 14.502 -1.506 3.558 1.00 93.31 73 ILE A C 1
ATOM 583 O O . ILE A 1 73 ? 15.383 -1.350 2.716 1.00 93.31 73 ILE A O 1
ATOM 587 N N . LEU A 1 74 ? 13.245 -1.103 3.355 1.00 93.62 74 LEU A N 1
ATOM 588 C CA . LEU A 1 74 ? 12.767 -0.479 2.121 1.00 93.62 74 LEU A CA 1
ATOM 589 C C . LEU A 1 74 ? 13.509 0.826 1.831 1.00 93.62 74 LEU A C 1
ATOM 591 O O . LEU A 1 74 ? 13.930 1.053 0.696 1.00 93.62 74 LEU A O 1
ATOM 595 N N . ARG A 1 75 ? 13.739 1.656 2.854 1.00 93.38 75 ARG A N 1
ATOM 596 C CA . ARG A 1 75 ? 14.550 2.874 2.733 1.00 93.38 75 ARG A CA 1
ATOM 597 C C . ARG A 1 75 ? 15.973 2.558 2.275 1.00 93.38 75 ARG A C 1
ATOM 599 O O . ARG A 1 75 ? 16.473 3.202 1.359 1.00 93.38 75 ARG A O 1
ATOM 606 N N . ASN A 1 76 ? 16.612 1.554 2.873 1.00 93.69 76 ASN A N 1
ATOM 607 C CA . ASN A 1 76 ? 17.980 1.175 2.518 1.00 93.69 76 ASN A CA 1
ATOM 608 C C . ASN A 1 76 ? 18.068 0.586 1.099 1.00 93.69 76 ASN A C 1
ATOM 610 O O . ASN A 1 76 ? 19.001 0.898 0.369 1.00 93.69 76 ASN A O 1
ATOM 614 N N . MET A 1 77 ? 17.091 -0.227 0.688 1.00 92.31 77 MET A N 1
ATOM 615 C CA . MET A 1 77 ? 17.066 -0.847 -0.643 1.00 92.31 77 MET A CA 1
ATOM 616 C C . MET A 1 77 ? 16.764 0.141 -1.772 1.00 92.31 77 MET A C 1
ATOM 618 O O . MET A 1 77 ? 17.238 -0.042 -2.889 1.00 92.31 77 MET A O 1
ATOM 622 N N . THR A 1 78 ? 15.952 1.163 -1.502 1.00 91.31 78 THR A N 1
ATOM 623 C CA . THR A 1 78 ? 15.563 2.170 -2.503 1.00 91.31 78 THR A CA 1
ATOM 624 C C . THR A 1 78 ? 16.459 3.408 -2.489 1.00 91.31 78 THR A C 1
ATOM 626 O O . THR A 1 78 ? 16.415 4.196 -3.430 1.00 91.31 78 THR A O 1
ATOM 629 N N . GLY A 1 79 ? 17.238 3.621 -1.421 1.00 88.94 79 GLY A N 1
ATOM 630 C CA . GLY A 1 79 ? 18.026 4.838 -1.209 1.00 88.94 79 GLY A CA 1
ATOM 631 C C . GLY A 1 79 ? 17.179 6.104 -1.018 1.00 88.94 79 GLY A C 1
ATOM 632 O O . GLY A 1 79 ? 17.716 7.209 -1.036 1.00 88.94 79 GLY A O 1
ATOM 633 N N . ARG A 1 80 ? 15.855 5.970 -0.854 1.00 87.62 80 ARG A N 1
ATOM 634 C CA . ARG A 1 80 ? 14.890 7.074 -0.734 1.00 87.62 80 ARG A CA 1
ATOM 635 C C . ARG A 1 80 ? 14.013 6.878 0.502 1.00 87.62 80 ARG A C 1
ATOM 637 O O . ARG A 1 80 ? 13.889 5.775 1.029 1.00 87.62 80 ARG A O 1
ATOM 644 N N . ASN A 1 81 ? 13.395 7.954 0.989 1.00 88.69 81 ASN A N 1
ATOM 645 C CA . ASN A 1 81 ? 12.504 7.879 2.148 1.00 88.69 81 ASN A CA 1
ATOM 646 C C . ASN A 1 81 ? 11.153 7.247 1.763 1.00 88.69 81 ASN A C 1
ATOM 648 O O . ASN A 1 81 ? 10.287 7.916 1.196 1.00 88.69 81 ASN A O 1
ATOM 652 N N . VAL A 1 82 ? 10.980 5.960 2.065 1.00 89.88 82 VAL A N 1
ATOM 653 C CA . VAL A 1 82 ? 9.753 5.213 1.767 1.00 89.88 82 VAL A CA 1
ATOM 654 C C . VAL A 1 82 ? 8.764 5.363 2.916 1.00 89.88 82 VAL A C 1
ATOM 656 O O . VAL A 1 82 ? 9.009 4.887 4.014 1.00 89.88 82 VAL A O 1
ATOM 659 N N . LYS A 1 83 ? 7.636 6.010 2.626 1.00 91.69 83 LYS A N 1
ATOM 660 C CA . LYS A 1 83 ? 6.439 6.075 3.480 1.00 91.69 83 LYS A CA 1
ATOM 661 C C . LYS A 1 83 ? 5.358 5.089 3.035 1.00 91.69 83 LYS A C 1
ATOM 663 O O . LYS A 1 83 ? 5.293 4.762 1.848 1.00 91.69 83 LYS A O 1
ATOM 668 N N . MET A 1 84 ? 4.441 4.748 3.942 1.00 91.94 84 MET A N 1
ATOM 669 C CA . MET A 1 84 ? 3.252 3.933 3.654 1.00 91.94 84 MET A CA 1
ATOM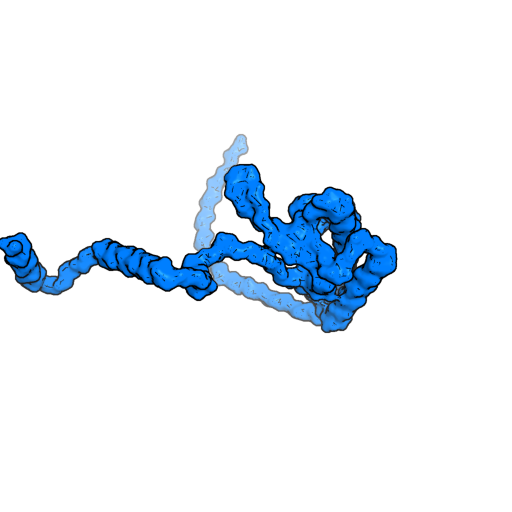 670 C C . MET A 1 84 ? 2.394 4.493 2.506 1.00 91.94 84 MET A C 1
ATOM 672 O O . MET A 1 84 ? 1.834 3.726 1.727 1.00 91.94 84 MET A O 1
ATOM 676 N N . SER A 1 85 ? 2.367 5.817 2.321 1.00 92.12 85 SER A N 1
ATOM 677 C CA . SER A 1 85 ? 1.690 6.462 1.188 1.00 92.12 85 SER A CA 1
ATOM 678 C C . SER A 1 85 ? 2.142 5.925 -0.174 1.00 92.12 85 SER A C 1
ATOM 680 O O . SER A 1 85 ? 1.316 5.707 -1.052 1.00 92.12 85 SER A O 1
ATOM 682 N N . HIS A 1 86 ? 3.433 5.629 -0.362 1.00 93.69 86 HIS A N 1
ATOM 683 C CA . HIS A 1 86 ? 3.930 5.077 -1.630 1.00 93.69 86 HIS A CA 1
ATOM 684 C C . HIS A 1 86 ? 3.399 3.664 -1.886 1.00 93.69 86 HIS A C 1
ATOM 686 O O . HIS A 1 86 ? 3.113 3.307 -3.025 1.00 93.69 86 HIS A O 1
ATOM 692 N N . ILE A 1 87 ? 3.231 2.873 -0.826 1.00 94.12 87 ILE A N 1
ATOM 693 C CA . ILE A 1 87 ? 2.635 1.536 -0.905 1.00 94.12 87 ILE A CA 1
ATOM 694 C C . ILE A 1 87 ? 1.149 1.660 -1.259 1.00 94.12 87 ILE A C 1
ATOM 696 O O . ILE A 1 87 ? 0.666 0.955 -2.142 1.00 94.12 87 ILE A O 1
ATOM 700 N N . CYS A 1 88 ? 0.450 2.632 -0.665 1.00 94.31 88 CYS A N 1
ATOM 701 C CA . CYS A 1 88 ? -0.949 2.934 -0.979 1.00 94.31 88 CYS A CA 1
ATOM 702 C C . CYS A 1 88 ? -1.135 3.394 -2.432 1.00 94.31 88 CYS A C 1
ATOM 704 O O . CYS A 1 88 ? -2.118 3.017 -3.065 1.00 94.31 88 CYS A O 1
ATOM 706 N N . LYS A 1 89 ? -0.186 4.156 -2.992 1.00 95.31 89 LYS A N 1
ATOM 707 C CA . LYS A 1 89 ? -0.172 4.521 -4.420 1.00 95.31 89 LYS A CA 1
ATOM 708 C C . LYS A 1 89 ? -0.013 3.299 -5.323 1.00 95.31 89 LYS A C 1
ATOM 710 O O . LYS A 1 89 ? -0.721 3.175 -6.318 1.00 95.31 89 LYS A O 1
ATOM 715 N N . ILE A 1 90 ? 0.865 2.359 -4.962 1.00 95.62 90 ILE A N 1
ATOM 716 C CA . ILE A 1 90 ? 1.001 1.095 -5.703 1.00 95.62 90 ILE A CA 1
ATOM 717 C C . ILE A 1 90 ? -0.304 0.293 -5.646 1.00 95.62 90 ILE A C 1
ATOM 719 O O . ILE A 1 90 ? -0.735 -0.236 -6.666 1.00 95.62 90 ILE A O 1
ATOM 723 N N . MET A 1 91 ? -0.958 0.231 -4.483 1.00 94.69 91 MET A N 1
ATOM 724 C CA . MET A 1 91 ? -2.253 -0.442 -4.338 1.00 94.69 91 MET A CA 1
ATOM 725 C C . MET A 1 91 ? -3.376 0.240 -5.124 1.00 94.69 91 MET A C 1
ATOM 727 O O . MET A 1 91 ? -4.266 -0.449 -5.608 1.00 94.69 91 MET A O 1
ATOM 731 N N . TYR A 1 92 ? -3.339 1.567 -5.267 1.00 94.75 92 TYR A N 1
ATOM 732 C CA . TYR A 1 92 ? -4.296 2.300 -6.094 1.00 94.75 92 TYR A CA 1
ATOM 733 C C . TYR A 1 92 ? -4.134 1.941 -7.576 1.00 94.75 92 TYR A C 1
ATOM 735 O O . TYR A 1 92 ? -5.107 1.606 -8.246 1.00 94.75 92 TYR A O 1
ATOM 743 N N . LEU A 1 93 ? -2.894 1.951 -8.074 1.00 94.44 93 LEU A N 1
ATOM 744 C CA . LEU A 1 93 ? -2.586 1.653 -9.476 1.00 94.44 93 LEU A CA 1
ATOM 745 C C . LEU A 1 93 ? -2.769 0.172 -9.825 1.00 94.44 93 LEU A C 1
ATOM 747 O O . LEU A 1 93 ? -3.242 -0.170 -10.906 1.00 94.44 93 LEU A O 1
ATOM 751 N N . ALA A 1 94 ? -2.366 -0.717 -8.921 1.00 94.00 94 ALA A N 1
ATOM 752 C CA . ALA A 1 94 ? -2.326 -2.152 -9.148 1.00 94.00 94 ALA A CA 1
ATOM 753 C C . ALA A 1 94 ? -2.808 -2.915 -7.895 1.00 94.00 94 ALA A C 1
ATOM 755 O O . ALA A 1 94 ? -2.012 -3.574 -7.214 1.00 94.00 94 ALA A O 1
ATOM 756 N N . PRO A 1 95 ? -4.125 -2.896 -7.602 1.00 91.50 95 PRO A N 1
ATOM 757 C CA . PRO A 1 95 ? -4.701 -3.461 -6.371 1.00 91.50 95 PRO A CA 1
ATOM 758 C C . PRO A 1 95 ? -4.513 -4.976 -6.234 1.00 91.50 95 PRO A C 1
ATOM 760 O O . PRO A 1 95 ? -4.643 -5.533 -5.150 1.00 91.50 95 PRO A O 1
ATOM 763 N N . ARG A 1 96 ? -4.186 -5.663 -7.332 1.00 92.06 96 ARG A N 1
ATOM 764 C CA . ARG A 1 96 ? -3.944 -7.111 -7.359 1.00 92.06 96 ARG A CA 1
ATOM 765 C C . ARG A 1 96 ? -2.555 -7.499 -6.841 1.00 92.06 96 ARG A C 1
ATOM 767 O O . ARG A 1 96 ? -2.318 -8.677 -6.584 1.00 92.06 96 ARG A O 1
ATOM 774 N N . LEU A 1 97 ? -1.613 -6.557 -6.723 1.00 93.44 97 LEU A N 1
ATOM 775 C CA . LEU A 1 97 ? -0.223 -6.877 -6.376 1.00 93.44 97 LEU A CA 1
ATOM 776 C C . LEU A 1 97 ? -0.028 -7.179 -4.892 1.00 93.44 97 LEU A C 1
ATOM 778 O O . LEU A 1 97 ? 0.743 -8.090 -4.568 1.00 93.44 97 LEU A O 1
ATOM 782 N N . TYR A 1 98 ? -0.713 -6.434 -4.024 1.00 94.81 98 TYR A N 1
ATOM 783 C CA . TYR A 1 98 ? -0.536 -6.481 -2.576 1.00 94.81 98 TYR A CA 1
ATOM 784 C C . TYR A 1 98 ? -1.874 -6.378 -1.849 1.00 94.81 98 TYR A C 1
ATOM 786 O O . TYR A 1 98 ? -2.793 -5.705 -2.315 1.00 94.81 98 TYR A O 1
ATOM 794 N N . SER A 1 99 ? -1.951 -6.998 -0.679 1.00 92.50 99 SER A N 1
ATOM 795 C CA . SER A 1 99 ? -2.999 -6.775 0.312 1.00 92.50 99 SER A CA 1
ATOM 796 C C . SER A 1 99 ? -2.397 -6.142 1.558 1.00 92.50 99 SER A C 1
ATOM 798 O O . SER A 1 99 ? -1.278 -6.465 1.955 1.00 92.50 99 SER A O 1
ATOM 800 N N . VAL A 1 100 ? -3.148 -5.231 2.171 1.00 93.00 100 VAL A N 1
ATOM 801 C CA . VAL A 1 100 ? -2.781 -4.615 3.445 1.00 93.00 100 VAL A CA 1
ATOM 802 C C . VAL A 1 100 ? -3.874 -4.917 4.452 1.00 93.00 100 VAL A C 1
ATOM 804 O O . VAL A 1 100 ? -5.054 -4.748 4.150 1.00 93.00 100 VAL A O 1
ATOM 807 N N . GLU A 1 101 ? -3.473 -5.343 5.644 1.00 90.62 101 GLU A N 1
ATOM 808 C CA . GLU A 1 101 ? -4.353 -5.560 6.788 1.00 90.62 101 GLU A CA 1
ATOM 809 C C . GLU A 1 101 ? -3.861 -4.738 7.979 1.00 90.62 101 GLU A C 1
ATOM 811 O O . GLU A 1 101 ? -2.661 -4.652 8.240 1.00 90.62 101 GLU A O 1
ATOM 816 N N . ALA A 1 102 ? -4.785 -4.123 8.716 1.00 88.81 102 ALA A N 1
ATOM 817 C CA . ALA A 1 102 ? -4.444 -3.420 9.945 1.00 88.81 102 ALA A CA 1
ATOM 818 C C . ALA A 1 102 ? -4.354 -4.424 11.100 1.00 88.81 102 ALA A C 1
ATOM 820 O O . ALA A 1 102 ? -5.284 -5.198 11.337 1.00 88.81 102 ALA A O 1
ATOM 821 N N . LYS A 1 103 ? -3.231 -4.414 11.817 1.00 87.00 103 LYS A N 1
ATOM 822 C CA . LYS A 1 103 ? -2.915 -5.338 12.903 1.00 87.00 103 LYS A CA 1
ATOM 823 C C . LYS A 1 103 ? -2.562 -4.578 14.172 1.00 87.00 103 LYS A C 1
ATOM 825 O O . LYS A 1 103 ? -1.817 -3.602 14.154 1.00 87.00 103 LYS A O 1
ATOM 830 N N . GLU A 1 104 ? -3.100 -5.046 15.291 1.00 83.06 104 GLU A N 1
ATOM 831 C CA . GLU A 1 104 ? -2.791 -4.486 16.602 1.00 83.06 104 GLU A CA 1
ATOM 832 C C . GLU A 1 104 ? -1.422 -4.979 17.071 1.00 83.06 104 GLU A C 1
ATOM 834 O O . GLU A 1 104 ? -1.183 -6.184 17.203 1.00 83.06 104 GLU A O 1
ATOM 839 N N . LEU A 1 105 ? -0.533 -4.040 17.380 1.00 80.69 105 LEU A N 1
ATOM 840 C CA . LEU A 1 105 ? 0.714 -4.297 18.080 1.00 80.69 105 LEU A CA 1
ATOM 841 C C . LEU A 1 105 ? 0.581 -3.860 19.529 1.00 80.69 105 LEU A C 1
ATOM 843 O O . LEU A 1 105 ? 0.434 -2.680 19.850 1.00 80.69 105 LEU A O 1
ATOM 847 N N . ARG A 1 106 ? 0.678 -4.836 20.428 1.00 75.50 106 ARG A N 1
ATOM 848 C CA . ARG A 1 106 ? 0.762 -4.584 21.864 1.00 75.50 106 ARG A CA 1
ATOM 849 C C . ARG A 1 106 ? 2.219 -4.333 22.213 1.00 75.50 106 ARG A C 1
ATOM 851 O O . ARG A 1 106 ? 3.036 -5.248 22.171 1.00 75.50 106 ARG A O 1
ATOM 858 N N . THR A 1 107 ? 2.543 -3.085 22.524 1.00 71.88 107 THR A N 1
ATOM 859 C CA . THR A 1 107 ? 3.897 -2.705 22.941 1.00 71.88 107 THR A CA 1
ATOM 860 C C . THR A 1 107 ? 4.079 -2.862 24.450 1.00 71.88 107 THR A C 1
ATOM 862 O O . THR A 1 107 ? 3.109 -2.924 25.215 1.00 71.88 107 THR A O 1
ATOM 865 N N . TYR A 1 108 ? 5.339 -2.951 24.887 1.00 60.09 108 TYR A N 1
ATOM 866 C CA . TYR A 1 108 ? 5.689 -3.035 26.304 1.00 60.09 108 TYR A CA 1
ATOM 867 C C . TYR A 1 108 ? 5.130 -1.803 27.039 1.00 60.09 108 TYR A C 1
ATOM 869 O O . TYR A 1 108 ? 5.368 -0.671 26.624 1.00 60.09 108 TYR A O 1
ATOM 877 N N . GLY A 1 109 ? 4.333 -2.022 28.089 1.00 70.31 109 GLY A N 1
ATOM 878 C CA . GLY A 1 109 ? 3.571 -0.960 28.764 1.00 70.31 109 GLY A CA 1
ATOM 879 C C . GLY A 1 109 ? 2.092 -0.849 28.362 1.00 70.31 109 GLY A C 1
ATOM 880 O O . GLY A 1 109 ? 1.435 0.113 28.749 1.00 70.31 109 GLY A O 1
ATOM 881 N N . GLY A 1 110 ? 1.549 -1.811 27.603 1.00 68.56 110 GLY A N 1
ATOM 882 C CA . GLY A 1 110 ? 0.102 -1.935 27.365 1.00 68.56 110 GLY A CA 1
ATOM 883 C C . GLY A 1 110 ? -0.478 -0.958 26.340 1.00 68.56 110 GLY A C 1
ATOM 884 O O . GLY A 1 110 ? -1.694 -0.908 26.170 1.00 68.56 110 GLY A O 1
ATOM 885 N N . LYS A 1 111 ? 0.367 -0.196 25.632 1.00 73.56 111 LYS A N 1
ATOM 886 C CA . LYS A 1 111 ? -0.079 0.673 24.538 1.00 73.56 111 LYS A CA 1
ATOM 887 C C . LYS A 1 111 ? -0.344 -0.170 23.292 1.00 73.56 111 LYS A C 1
ATOM 889 O O . LYS A 1 111 ? 0.550 -0.875 22.809 1.00 73.56 111 LYS A O 1
ATOM 894 N N . ILE A 1 112 ? -1.579 -0.096 22.804 1.00 70.06 112 ILE A N 1
ATOM 895 C CA . ILE A 1 112 ? -2.007 -0.695 21.541 1.00 70.06 112 ILE A CA 1
ATOM 896 C C . ILE A 1 112 ? -1.683 0.313 20.440 1.00 70.06 112 ILE A C 1
ATOM 898 O O . ILE A 1 112 ? -2.238 1.408 20.431 1.00 70.06 112 ILE A O 1
ATOM 902 N N . ASN A 1 113 ? -0.768 -0.054 19.547 1.00 79.06 113 ASN A N 1
ATOM 903 C CA . ASN A 1 113 ? -0.473 0.703 18.337 1.00 79.06 113 ASN A CA 1
ATOM 904 C C . ASN A 1 113 ? -1.037 -0.051 17.134 1.00 79.06 113 ASN A C 1
ATOM 906 O O . ASN A 1 113 ? -0.980 -1.281 17.088 1.00 79.06 113 ASN A O 1
ATOM 910 N N . GLU A 1 114 ? -1.563 0.684 16.162 1.00 82.31 114 GLU A N 1
ATOM 911 C CA . GLU A 1 114 ? -1.946 0.118 14.873 1.00 82.31 114 GLU A CA 1
ATOM 912 C C . GLU A 1 114 ? -0.712 0.035 13.977 1.00 82.31 114 GLU A C 1
ATOM 914 O O . GLU A 1 114 ? 0.067 0.983 13.881 1.00 82.31 114 GLU A O 1
ATOM 919 N N . ASP A 1 115 ? -0.535 -1.105 13.327 1.00 88.00 115 ASP A N 1
ATOM 920 C CA . ASP A 1 115 ? 0.464 -1.291 12.287 1.00 88.00 115 ASP A CA 1
ATOM 921 C C . ASP A 1 115 ? -0.145 -2.060 11.119 1.00 88.00 115 ASP A C 1
ATOM 923 O O . ASP A 1 115 ? -1.250 -2.593 11.208 1.00 88.00 115 ASP A O 1
ATOM 927 N N . PHE A 1 116 ? 0.567 -2.101 10.003 1.00 92.00 116 PHE A N 1
ATOM 928 C CA . PHE A 1 116 ? 0.060 -2.662 8.767 1.00 92.00 116 PHE A CA 1
ATOM 929 C C . PHE A 1 116 ? 0.844 -3.907 8.380 1.00 92.00 116 PHE A C 1
ATOM 931 O O . PHE A 1 116 ? 2.060 -3.867 8.181 1.00 92.00 116 PHE A O 1
ATOM 938 N N . LEU A 1 117 ? 0.124 -5.014 8.253 1.00 92.88 117 LEU A N 1
ATOM 939 C CA . LEU A 1 117 ? 0.612 -6.241 7.654 1.00 92.88 117 LEU A CA 1
ATOM 940 C C . LEU A 1 117 ? 0.482 -6.124 6.136 1.00 92.88 117 LEU A C 1
ATOM 942 O O . LEU A 1 117 ? -0.613 -5.894 5.628 1.00 92.88 117 LEU A O 1
ATOM 946 N N . ILE A 1 118 ? 1.601 -6.262 5.428 1.00 94.56 118 ILE A N 1
ATOM 947 C CA . ILE A 1 118 ? 1.665 -6.179 3.969 1.00 94.56 118 ILE A CA 1
ATOM 948 C C . ILE A 1 118 ? 1.910 -7.578 3.416 1.00 94.56 118 ILE A C 1
ATOM 950 O O . ILE A 1 118 ? 2.906 -8.217 3.737 1.00 94.56 118 ILE A O 1
ATOM 954 N N . GLU A 1 119 ? 1.035 -8.056 2.548 1.00 93.69 119 GLU A N 1
ATOM 955 C CA . GLU A 1 119 ? 1.155 -9.375 1.932 1.00 93.69 119 GLU A CA 1
ATOM 956 C C . GLU A 1 119 ? 1.025 -9.273 0.417 1.00 93.69 119 GLU A C 1
ATOM 958 O O . GLU A 1 119 ? 0.586 -8.258 -0.133 1.00 93.69 119 GLU A O 1
ATOM 963 N N . PHE A 1 120 ? 1.425 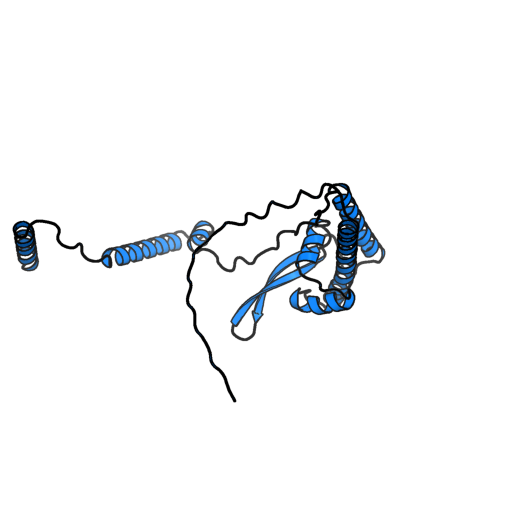-10.330 -0.286 1.00 94.38 120 PHE A N 1
ATOM 964 C CA . PHE A 1 120 ? 1.076 -10.432 -1.693 1.00 94.38 120 PHE A CA 1
ATOM 965 C C . PHE A 1 120 ? -0.433 -10.598 -1.848 1.00 94.38 120 PHE A C 1
ATOM 967 O O . PHE A 1 120 ? -1.083 -11.265 -1.047 1.00 94.38 120 PHE A O 1
ATOM 974 N N . GLY A 1 121 ? -0.983 -10.023 -2.920 1.00 90.50 121 GLY A N 1
ATOM 975 C CA . GLY A 1 121 ? -2.372 -10.280 -3.283 1.00 90.50 121 GLY A CA 1
ATOM 976 C C . GLY A 1 121 ? -2.629 -11.784 -3.438 1.00 90.50 121 GLY A C 1
ATOM 977 O O . GLY A 1 121 ? -1.742 -12.537 -3.836 1.00 90.50 121 GLY A O 1
ATOM 978 N N . LYS A 1 122 ? -3.865 -12.214 -3.165 1.00 88.00 122 LYS A N 1
ATOM 979 C CA . LYS A 1 122 ? -4.280 -13.633 -3.090 1.00 88.00 122 LYS A CA 1
ATOM 980 C C . LYS A 1 122 ? -3.955 -14.483 -4.328 1.00 88.00 122 LYS A C 1
ATOM 982 O O . LYS A 1 122 ? -3.979 -15.707 -4.260 1.00 88.00 122 LYS A O 1
ATOM 987 N N . GLU A 1 123 ? -3.704 -13.840 -5.461 1.00 87.94 123 GLU A N 1
ATOM 988 C CA . GLU A 1 123 ? -3.393 -14.483 -6.738 1.00 87.94 123 GLU A CA 1
ATOM 989 C C . GLU A 1 123 ? -1.939 -14.963 -6.834 1.00 87.94 123 GLU A C 1
ATOM 991 O O . GLU A 1 123 ? -1.628 -15.831 -7.648 1.00 87.94 123 GLU A O 1
ATOM 996 N N . TRP A 1 124 ? -1.046 -14.420 -6.007 1.00 90.06 124 TRP A N 1
ATOM 997 C CA . TRP A 1 124 ? 0.384 -14.685 -6.087 1.00 90.06 124 TRP A CA 1
ATOM 998 C C . TRP A 1 124 ? 0.789 -15.766 -5.094 1.00 90.06 124 TRP A C 1
ATOM 1000 O O . TRP A 1 124 ? 0.490 -15.686 -3.902 1.00 90.06 124 TRP A O 1
ATOM 1010 N N . ARG A 1 125 ? 1.511 -16.774 -5.584 1.00 85.75 125 ARG A N 1
ATOM 1011 C CA . ARG A 1 125 ? 2.091 -17.825 -4.744 1.00 85.75 125 ARG A CA 1
ATOM 1012 C C . ARG A 1 125 ? 3.568 -17.542 -4.514 1.00 85.75 125 ARG A C 1
ATOM 1014 O O . ARG A 1 125 ? 4.280 -17.158 -5.434 1.00 85.75 125 ARG A O 1
ATOM 1021 N N . VAL A 1 126 ? 4.011 -17.739 -3.277 1.00 86.00 126 VAL A N 1
ATOM 1022 C CA . VAL A 1 126 ? 5.412 -17.583 -2.869 1.00 86.00 126 VAL A CA 1
ATOM 1023 C C . VAL A 1 126 ? 6.077 -18.967 -2.862 1.00 86.00 126 VAL A C 1
ATOM 1025 O O . VAL A 1 126 ? 5.427 -19.923 -2.432 1.00 86.00 126 VAL A O 1
ATOM 1028 N N . PRO A 1 127 ? 7.341 -19.116 -3.305 1.00 83.00 127 PRO A N 1
ATOM 1029 C CA . PRO A 1 127 ? 8.233 -18.080 -3.832 1.00 83.00 127 PRO A CA 1
ATOM 1030 C C . PRO A 1 127 ? 7.791 -17.563 -5.203 1.00 83.00 127 PRO A C 1
ATOM 1032 O O . PRO A 1 127 ? 7.344 -18.336 -6.047 1.00 83.00 127 PRO A O 1
ATOM 1035 N N . LEU A 1 128 ? 7.946 -16.254 -5.425 1.00 84.81 128 LEU A N 1
ATOM 1036 C CA . LEU A 1 128 ? 7.698 -15.659 -6.736 1.00 84.81 128 LEU A CA 1
ATOM 1037 C C . LEU A 1 128 ? 8.717 -16.199 -7.746 1.00 84.81 128 LEU A C 1
ATOM 1039 O O . LEU A 1 128 ? 9.928 -16.113 -7.524 1.00 84.81 128 LEU A O 1
ATOM 1043 N N . ILE A 1 129 ? 8.235 -16.728 -8.869 1.00 87.19 129 ILE A N 1
ATOM 1044 C CA . ILE A 1 129 ? 9.093 -17.198 -9.960 1.00 87.19 129 ILE A CA 1
ATOM 1045 C C . ILE A 1 129 ? 9.571 -15.977 -10.765 1.00 87.19 129 ILE A C 1
ATOM 1047 O O . ILE A 1 129 ? 8.903 -14.945 -10.810 1.00 87.19 129 ILE A O 1
ATOM 1051 N N . GLY A 1 130 ? 10.713 -16.073 -11.458 1.00 86.50 130 GLY A N 1
ATOM 1052 C CA . GLY A 1 130 ? 11.233 -14.976 -12.293 1.00 86.50 130 GLY A CA 1
ATOM 1053 C C . GLY A 1 130 ? 10.226 -14.435 -13.322 1.00 86.50 130 GLY A C 1
ATOM 1054 O O . GLY A 1 130 ? 10.184 -13.231 -13.565 1.00 86.50 130 GLY A O 1
ATOM 1055 N N . LYS A 1 131 ? 9.359 -15.302 -13.868 1.00 90.62 131 LYS A N 1
ATOM 1056 C CA . LYS A 1 131 ? 8.257 -14.891 -14.755 1.00 90.62 131 LYS A CA 1
ATOM 1057 C C . LYS A 1 131 ? 7.199 -14.061 -14.022 1.00 90.62 131 LYS A C 1
ATOM 1059 O O . LYS A 1 131 ? 6.741 -13.064 -14.566 1.00 90.62 131 LYS A O 1
ATOM 1064 N N . ASP A 1 132 ? 6.866 -14.428 -12.786 1.00 90.56 132 ASP A N 1
ATOM 1065 C CA . ASP A 1 132 ? 5.891 -13.703 -11.966 1.00 90.56 132 ASP A CA 1
ATOM 1066 C C . ASP A 1 132 ? 6.430 -12.326 -11.572 1.00 90.56 132 ASP A C 1
ATOM 1068 O O . ASP A 1 132 ? 5.704 -11.339 -11.624 1.00 90.56 132 ASP A O 1
ATOM 1072 N N . LEU A 1 133 ? 7.722 -12.228 -11.241 1.00 89.88 133 LEU A N 1
ATOM 1073 C CA . LEU A 1 133 ? 8.379 -10.948 -10.950 1.00 89.88 133 LEU A CA 1
ATOM 1074 C C . LEU A 1 133 ? 8.335 -9.991 -12.145 1.00 89.88 133 LEU A C 1
ATOM 1076 O O . LEU A 1 133 ? 8.103 -8.792 -11.964 1.00 89.88 133 LEU A O 1
ATOM 1080 N N . GLN A 1 134 ? 8.546 -10.519 -13.353 1.00 93.31 134 GLN A N 1
ATOM 1081 C CA . GLN A 1 134 ? 8.461 -9.738 -14.582 1.00 93.31 134 GLN A CA 1
ATOM 1082 C C . GLN A 1 134 ? 7.016 -9.312 -14.862 1.00 93.31 134 GLN A C 1
ATOM 1084 O O . GLN A 1 134 ? 6.765 -8.128 -15.054 1.00 93.31 134 GLN A O 1
ATOM 1089 N N . LEU A 1 135 ? 6.054 -10.234 -14.760 1.00 94.06 135 LEU A N 1
ATOM 1090 C CA . LEU A 1 135 ? 4.634 -9.925 -14.936 1.00 94.06 135 LEU A CA 1
ATOM 1091 C C . LEU A 1 135 ? 4.162 -8.834 -13.963 1.00 94.06 135 LEU A C 1
ATOM 1093 O O . LEU A 1 135 ? 3.502 -7.881 -14.365 1.00 94.06 135 LEU A O 1
ATOM 1097 N N . ARG A 1 136 ? 4.548 -8.922 -12.686 1.00 94.19 136 ARG A N 1
ATOM 1098 C CA . ARG A 1 136 ? 4.239 -7.900 -11.671 1.00 94.19 136 ARG A CA 1
ATOM 1099 C C . ARG A 1 136 ? 4.873 -6.548 -11.998 1.00 94.19 136 ARG A C 1
ATOM 1101 O O . ARG A 1 136 ? 4.263 -5.509 -11.744 1.00 94.19 136 ARG A O 1
ATOM 1108 N N . ALA A 1 137 ? 6.092 -6.553 -12.541 1.00 94.62 137 ALA A N 1
ATOM 1109 C CA . ALA A 1 137 ? 6.761 -5.340 -12.999 1.00 94.62 137 ALA A CA 1
ATOM 1110 C C . ALA A 1 137 ? 6.003 -4.678 -14.150 1.00 94.62 137 ALA A C 1
ATOM 1112 O O . ALA A 1 137 ? 5.789 -3.466 -14.120 1.00 94.62 137 ALA A O 1
ATOM 1113 N N . ASP A 1 138 ? 5.587 -5.485 -15.121 1.00 95.50 138 ASP A N 1
ATOM 1114 C CA . ASP A 1 138 ? 4.889 -5.036 -16.318 1.00 95.50 138 ASP A CA 1
ATOM 1115 C C . ASP A 1 138 ? 3.503 -4.494 -15.974 1.00 95.50 138 ASP A C 1
ATOM 1117 O O . ASP A 1 138 ? 3.186 -3.374 -16.358 1.00 95.50 138 ASP A O 1
ATOM 1121 N N . MET A 1 139 ? 2.747 -5.198 -15.126 1.00 95.00 139 MET A N 1
ATOM 1122 C CA . MET A 1 139 ? 1.445 -4.739 -14.633 1.00 95.00 139 MET A CA 1
ATOM 1123 C C . MET A 1 139 ? 1.514 -3.358 -13.973 1.00 95.00 139 MET A C 1
ATOM 1125 O O . MET A 1 139 ? 0.666 -2.506 -14.234 1.00 95.00 139 MET A O 1
ATOM 1129 N N . LEU A 1 140 ? 2.506 -3.126 -13.104 1.00 95.69 140 LEU A N 1
ATOM 1130 C CA . LEU A 1 140 ? 2.654 -1.823 -12.458 1.00 95.69 140 LEU A CA 1
ATOM 1131 C C . LEU A 1 140 ? 3.076 -0.753 -13.464 1.00 95.69 140 LEU A C 1
ATOM 1133 O O . LEU A 1 140 ? 2.536 0.346 -13.430 1.00 95.69 140 LEU A O 1
ATOM 1137 N N . ARG A 1 141 ? 4.033 -1.061 -14.343 1.00 95.06 141 ARG A N 1
ATOM 1138 C CA . ARG A 1 141 ? 4.513 -0.120 -15.360 1.00 95.06 141 ARG A CA 1
ATOM 1139 C C . ARG A 1 141 ? 3.377 0.321 -16.281 1.00 95.06 141 ARG A C 1
ATOM 1141 O O . ARG A 1 141 ? 3.160 1.515 -16.427 1.00 95.06 141 ARG A O 1
ATOM 1148 N N . GLU A 1 142 ? 2.603 -0.623 -16.809 1.00 95.25 142 GLU A N 1
ATOM 1149 C CA . GLU A 1 142 ? 1.439 -0.330 -17.648 1.00 95.25 142 GLU A CA 1
ATOM 1150 C C . GLU A 1 142 ? 0.390 0.512 -16.912 1.00 95.25 142 GLU A C 1
ATOM 1152 O O . GLU A 1 142 ? -0.178 1.429 -17.499 1.00 95.25 142 GLU A O 1
ATOM 1157 N N . ALA A 1 143 ? 0.135 0.232 -15.629 1.00 94.31 143 ALA A N 1
ATOM 1158 C CA . ALA A 1 143 ? -0.808 1.008 -14.825 1.00 94.31 143 ALA A CA 1
ATOM 1159 C C . ALA A 1 143 ? -0.311 2.437 -14.552 1.00 94.31 143 ALA A C 1
ATOM 1161 O O . ALA A 1 143 ? -1.091 3.383 -14.631 1.00 94.31 143 ALA A O 1
ATOM 1162 N N . VAL A 1 144 ? 0.984 2.598 -14.263 1.00 93.88 144 VAL A N 1
ATOM 1163 C CA . VAL A 1 144 ? 1.638 3.902 -14.081 1.00 93.88 144 VAL A CA 1
ATOM 1164 C C . VAL A 1 144 ? 1.565 4.716 -15.372 1.00 93.88 144 VAL A C 1
ATOM 1166 O O . VAL A 1 144 ? 1.130 5.866 -15.345 1.00 93.88 144 VAL A O 1
ATOM 1169 N N . ASP A 1 145 ? 1.955 4.120 -16.498 1.00 92.88 145 ASP A N 1
ATOM 1170 C CA . ASP A 1 145 ? 1.957 4.795 -17.794 1.00 92.88 145 ASP A CA 1
ATOM 1171 C C . ASP A 1 145 ? 0.534 5.178 -18.206 1.00 92.88 145 ASP A C 1
ATOM 1173 O O . ASP A 1 145 ? 0.295 6.315 -18.607 1.00 92.88 145 ASP A O 1
ATOM 1177 N N . ARG A 1 146 ? -0.439 4.276 -18.025 1.00 93.62 146 ARG A N 1
ATOM 1178 C CA . ARG A 1 146 ? -1.857 4.572 -18.263 1.00 93.62 146 ARG A CA 1
ATOM 1179 C C . ARG A 1 146 ? -2.338 5.749 -17.416 1.00 93.62 146 ARG A C 1
ATOM 1181 O O . ARG A 1 146 ? -2.922 6.675 -17.967 1.00 93.62 146 ARG A O 1
ATOM 1188 N N . TYR A 1 147 ? -2.044 5.750 -16.115 1.00 93.56 147 TYR A N 1
ATOM 1189 C CA . TYR A 1 147 ? -2.483 6.810 -15.207 1.00 93.56 147 TYR A CA 1
ATOM 1190 C C . TYR A 1 147 ? -1.967 8.191 -15.630 1.00 93.56 147 TYR A C 1
ATOM 1192 O O . TYR A 1 147 ? -2.754 9.127 -15.760 1.00 93.56 147 TYR A O 1
ATOM 1200 N N . PHE A 1 148 ? -0.662 8.316 -15.888 1.00 90.31 148 PHE A N 1
ATOM 1201 C CA . PHE A 1 148 ? -0.064 9.598 -16.276 1.00 90.31 148 PHE A CA 1
ATOM 1202 C C . PHE A 1 148 ? -0.394 10.016 -17.717 1.00 90.31 148 PHE A C 1
ATOM 1204 O O . PHE A 1 148 ? -0.343 11.204 -18.022 1.00 90.31 148 PHE A O 1
ATOM 1211 N N . ASN A 1 149 ? -0.765 9.079 -18.594 1.00 89.62 149 ASN A N 1
ATOM 1212 C CA . ASN A 1 149 ? -1.292 9.409 -19.921 1.00 89.62 149 ASN A CA 1
ATOM 1213 C C . ASN A 1 149 ? -2.728 9.953 -19.852 1.00 89.62 149 ASN A C 1
ATOM 1215 O O . ASN A 1 149 ? -3.074 10.859 -20.606 1.00 89.62 149 ASN A O 1
ATOM 1219 N N . GLU A 1 150 ? -3.559 9.417 -18.953 1.00 90.38 150 GLU A N 1
ATOM 1220 C CA . GLU A 1 150 ? -4.935 9.882 -18.724 1.00 90.38 150 GLU A CA 1
ATOM 1221 C C . GLU A 1 150 ? -4.988 11.214 -17.956 1.00 90.38 150 GLU A C 1
ATOM 1223 O O . GLU A 1 150 ? -5.937 11.977 -18.123 1.00 90.38 150 GLU A O 1
ATOM 1228 N N . HIS A 1 151 ? -3.954 11.519 -17.163 1.00 86.62 1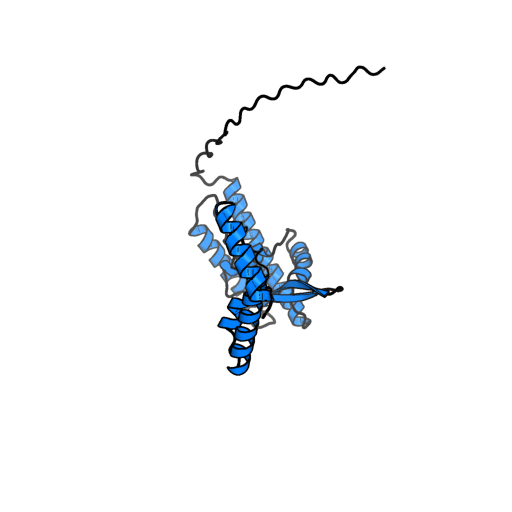51 HIS A N 1
ATOM 1229 C CA . HIS A 1 151 ? -3.851 12.735 -16.350 1.00 86.62 151 HIS A CA 1
ATOM 1230 C C . HIS A 1 151 ? -2.625 13.567 -16.768 1.00 86.62 151 HIS A C 1
ATOM 1232 O O . HIS A 1 151 ? -1.617 13.576 -16.057 1.00 86.62 151 HIS A O 1
ATOM 1238 N N . PRO A 1 152 ? -2.685 14.298 -17.900 1.00 80.12 152 PRO A N 1
ATOM 1239 C CA . PRO A 1 152 ? -1.581 15.135 -18.384 1.00 80.12 152 PRO A CA 1
ATOM 1240 C C . PRO A 1 152 ? -1.411 16.449 -17.591 1.00 80.12 152 PRO A C 1
ATOM 1242 O O . PRO A 1 152 ? -0.692 17.352 -18.023 1.00 80.12 152 PRO A O 1
ATOM 1245 N N . GLU A 1 153 ? -2.102 16.588 -16.459 1.00 83.25 153 GLU A N 1
ATOM 1246 C CA . GLU A 1 153 ? -2.099 17.776 -15.610 1.00 83.25 153 GLU A CA 1
ATOM 1247 C C . GLU A 1 153 ? -0.735 17.980 -14.928 1.00 83.25 153 GLU A C 1
ATOM 1249 O O . GLU A 1 153 ? 0.008 17.040 -14.642 1.00 83.25 153 GLU A O 1
ATOM 1254 N N . HIS A 1 154 ? -0.380 19.236 -14.656 1.00 74.62 154 HIS A N 1
ATOM 1255 C CA . HIS A 1 154 ? 0.926 19.601 -14.095 1.00 74.62 154 HIS A CA 1
ATOM 1256 C C . HIS A 1 154 ? 1.103 19.134 -12.636 1.00 74.62 154 HIS A C 1
ATOM 1258 O O . HIS A 1 154 ? 2.215 18.827 -12.194 1.00 74.62 154 HIS A O 1
ATOM 1264 N N . ASP A 1 155 ? 0.007 19.032 -11.892 1.00 77.00 155 ASP A N 1
ATOM 1265 C CA . ASP A 1 155 ? -0.079 18.578 -10.505 1.00 77.00 155 ASP A CA 1
ATOM 1266 C C . ASP A 1 155 ? -0.521 17.112 -10.370 1.00 77.00 155 ASP A C 1
ATOM 1268 O O . ASP A 1 155 ? -0.638 16.605 -9.248 1.00 77.00 155 ASP A O 1
ATOM 1272 N N . ALA A 1 156 ? -0.649 16.392 -11.495 1.00 81.94 156 ALA A N 1
ATOM 1273 C CA . ALA A 1 156 ? -1.005 14.980 -11.517 1.00 81.94 156 ALA A CA 1
ATOM 1274 C C . ALA A 1 156 ? -0.105 14.187 -10.560 1.00 81.94 156 ALA A C 1
ATOM 1276 O O . ALA A 1 156 ? 1.125 14.182 -10.665 1.00 81.94 156 ALA A O 1
ATOM 1277 N N . THR A 1 157 ? -0.731 13.568 -9.570 1.00 87.69 157 THR A N 1
ATOM 1278 C CA . THR A 1 157 ? -0.086 12.768 -8.528 1.00 87.69 157 THR A CA 1
ATOM 1279 C C . THR A 1 157 ? -0.933 11.530 -8.344 1.00 87.69 157 THR A C 1
ATOM 1281 O O . THR A 1 157 ? -2.159 11.615 -8.408 1.00 87.69 157 THR A O 1
ATOM 1284 N N . VAL A 1 158 ? -0.310 10.375 -8.131 1.00 90.25 158 VAL A N 1
ATOM 1285 C CA . VAL A 1 158 ? -1.067 9.134 -7.950 1.00 90.25 158 VAL A CA 1
ATOM 1286 C C . VAL A 1 158 ? -1.848 9.209 -6.629 1.00 90.25 158 VAL A C 1
ATOM 1288 O O . VAL A 1 158 ? -1.236 9.503 -5.595 1.00 90.25 158 VAL A O 1
ATOM 1291 N N . PRO A 1 159 ? -3.167 8.946 -6.619 1.00 91.12 159 PRO A N 1
ATOM 1292 C CA . PRO A 1 159 ? -3.959 8.910 -5.402 1.00 91.12 159 PRO A CA 1
ATOM 1293 C C . PRO A 1 159 ? -3.539 7.759 -4.489 1.00 91.12 159 PRO A C 1
ATOM 1295 O O . PRO A 1 159 ? -2.984 6.747 -4.919 1.00 91.12 159 PRO A O 1
ATOM 1298 N N . GLU A 1 160 ? -3.828 7.901 -3.202 1.00 91.56 160 GLU A N 1
ATOM 1299 C CA . GLU A 1 160 ? -3.546 6.867 -2.210 1.00 91.56 160 GLU A CA 1
ATOM 1300 C C . GLU A 1 160 ? -4.769 5.964 -2.028 1.00 91.56 160 GLU A C 1
ATOM 1302 O O . GLU A 1 160 ? -5.884 6.444 -1.814 1.00 91.56 160 GLU A O 1
ATOM 1307 N N . ALA A 1 161 ? -4.568 4.644 -2.088 1.00 89.12 161 ALA A N 1
ATOM 1308 C CA . ALA A 1 161 ? -5.613 3.695 -1.725 1.00 89.12 161 ALA A CA 1
ATOM 1309 C C . ALA A 1 161 ? -6.012 3.859 -0.244 1.00 89.12 161 ALA A C 1
ATOM 1311 O O . ALA A 1 161 ? -5.147 4.103 0.605 1.00 89.12 161 ALA A O 1
ATOM 1312 N N . PRO A 1 162 ? -7.302 3.695 0.101 1.00 87.00 162 PRO A N 1
ATOM 1313 C CA . PRO A 1 162 ? -7.744 3.791 1.484 1.00 87.00 162 PRO A CA 1
ATOM 1314 C C . PRO A 1 162 ? -7.137 2.660 2.322 1.00 87.00 162 PRO A C 1
ATOM 1316 O O . PRO A 1 162 ? -7.310 1.480 2.016 1.00 87.00 162 PRO A O 1
ATOM 1319 N N . LEU A 1 163 ? -6.448 3.022 3.405 1.00 85.50 163 LEU A N 1
ATOM 1320 C CA . LEU A 1 163 ? -5.897 2.053 4.349 1.00 85.50 163 LEU A CA 1
ATOM 1321 C C . LEU A 1 163 ? -7.002 1.436 5.218 1.00 85.50 163 LEU A C 1
ATOM 1323 O O . LEU A 1 163 ? -7.876 2.168 5.704 1.00 85.50 163 LEU A O 1
ATOM 1327 N N . PRO A 1 164 ? -6.951 0.117 5.482 1.00 82.25 164 PRO A N 1
ATOM 1328 C CA . PRO A 1 164 ? -7.804 -0.485 6.494 1.00 82.25 164 PRO A CA 1
ATOM 1329 C C . PRO A 1 164 ? -7.473 0.139 7.851 1.00 82.25 164 PRO A C 1
ATOM 1331 O O . PRO A 1 164 ? -6.314 0.384 8.165 1.00 82.25 164 PRO A O 1
ATOM 1334 N N . ARG A 1 165 ? -8.490 0.405 8.665 1.00 78.12 165 ARG A N 1
ATOM 1335 C CA . ARG A 1 165 ? -8.308 0.888 10.037 1.00 78.12 165 ARG A CA 1
ATOM 1336 C C . ARG A 1 165 ? -8.860 -0.143 10.993 1.00 78.12 165 ARG A C 1
ATOM 1338 O O . ARG A 1 165 ? -9.926 -0.712 10.736 1.00 78.12 165 ARG A O 1
ATOM 1345 N N . LEU A 1 166 ? -8.169 -0.355 12.105 1.00 71.44 166 LEU A N 1
ATOM 1346 C CA . LEU A 1 166 ? -8.764 -1.092 13.206 1.00 71.44 166 LEU A CA 1
ATOM 1347 C C . LEU A 1 166 ? -9.871 -0.211 13.783 1.00 71.44 166 LEU A C 1
ATOM 1349 O O . LEU A 1 166 ? -9.702 0.989 13.991 1.00 71.44 166 LEU A O 1
ATOM 1353 N N . ARG A 1 167 ? -11.059 -0.777 14.005 1.00 63.38 167 ARG A N 1
ATOM 1354 C CA . ARG A 1 167 ? -12.129 -0.058 14.706 1.00 63.38 167 ARG A CA 1
ATOM 1355 C C . ARG A 1 167 ? -11.792 -0.032 16.201 1.00 63.38 167 ARG A C 1
ATOM 1357 O O . ARG A 1 167 ? -12.456 -0.691 16.990 1.00 63.38 167 ARG A O 1
ATOM 1364 N N . ALA A 1 168 ? -10.743 0.699 16.583 1.00 57.75 168 ALA A N 1
ATOM 1365 C CA . ALA A 1 168 ? -10.276 0.797 17.968 1.00 57.75 168 ALA A CA 1
ATOM 1366 C C . ALA A 1 168 ? -11.300 1.488 18.888 1.00 57.75 168 ALA A C 1
ATOM 1368 O O . ALA A 1 168 ? -11.341 1.233 20.089 1.00 57.75 168 ALA A O 1
ATOM 1369 N N . VAL A 1 169 ? -12.176 2.328 18.327 1.00 55.19 169 VAL A N 1
ATOM 1370 C CA . VAL A 1 169 ? -13.284 2.959 19.049 1.00 55.19 169 VAL A CA 1
ATOM 1371 C C . VAL A 1 169 ? -14.588 2.491 18.429 1.00 55.19 169 VAL A C 1
ATOM 1373 O O . VAL A 1 169 ? -15.109 3.100 17.496 1.00 55.19 169 VAL A O 1
ATOM 1376 N N . VAL A 1 170 ? -15.124 1.383 18.934 1.00 57.59 170 VAL A N 1
ATOM 1377 C CA . VAL A 1 170 ? -16.509 1.038 18.627 1.00 57.59 170 VAL A CA 1
ATOM 1378 C C . VAL A 1 170 ? -17.388 1.949 19.473 1.00 57.59 170 VAL A C 1
ATOM 1380 O O . VAL A 1 170 ? -17.411 1.836 20.700 1.00 57.59 170 VAL A O 1
ATOM 1383 N N . ASN A 1 171 ? -18.080 2.889 18.830 1.00 63.97 171 ASN A N 1
ATOM 1384 C CA . ASN A 1 171 ? -19.082 3.695 19.508 1.00 63.97 171 ASN A CA 1
ATOM 1385 C C . ASN A 1 171 ? -20.085 2.736 20.163 1.00 63.97 171 ASN A C 1
ATOM 1387 O O . ASN A 1 171 ? -20.679 1.900 19.482 1.00 63.97 171 ASN A O 1
ATOM 1391 N N . LYS A 1 172 ? -20.235 2.822 21.489 1.00 68.12 172 LYS A N 1
ATOM 1392 C CA . LYS A 1 172 ? -21.056 1.888 22.266 1.00 68.12 172 LYS A CA 1
ATOM 1393 C C . LYS A 1 172 ? -22.479 1.795 21.707 1.00 68.12 172 LYS A C 1
ATOM 1395 O O . LYS A 1 172 ? -23.034 0.704 21.636 1.00 68.12 172 LYS A O 1
ATOM 1400 N N . ASP A 1 173 ? -23.028 2.915 21.242 1.00 68.81 173 ASP A N 1
ATOM 1401 C CA . ASP A 1 173 ? -24.376 2.963 20.677 1.00 68.81 173 ASP A CA 1
ATOM 1402 C C . ASP A 1 173 ? -24.465 2.347 19.272 1.00 68.81 173 ASP A C 1
ATOM 1404 O O . ASP A 1 173 ? -25.503 1.802 18.902 1.00 68.81 173 ASP A O 1
ATOM 1408 N N . GLU A 1 174 ? -23.390 2.392 18.483 1.00 68.06 174 GLU A N 1
ATOM 1409 C CA . GLU A 1 174 ? -23.327 1.723 17.176 1.00 68.06 174 GLU A CA 1
ATOM 1410 C C . GLU A 1 174 ? -23.076 0.221 17.332 1.00 68.06 174 GLU A C 1
ATOM 1412 O O . GLU A 1 174 ? -23.673 -0.586 16.618 1.00 68.06 174 GLU A O 1
ATOM 1417 N N . TRP A 1 175 ? -22.263 -0.161 18.320 1.00 74.56 175 TRP A N 1
ATOM 1418 C CA . TRP A 1 175 ? -22.032 -1.554 18.687 1.00 74.56 175 TRP A CA 1
ATOM 1419 C C . TRP A 1 175 ? -23.313 -2.230 19.164 1.00 74.56 175 TRP A C 1
ATOM 1421 O O . TRP A 1 175 ? -23.657 -3.297 18.670 1.00 74.56 175 TRP A O 1
ATOM 1431 N N . GLU A 1 176 ? -24.054 -1.603 20.082 1.00 70.94 176 GLU A N 1
ATOM 1432 C CA . GLU A 1 176 ? -25.304 -2.160 20.613 1.00 70.94 176 GLU A CA 1
ATOM 1433 C C . GLU A 1 176 ? -26.368 -2.362 19.518 1.00 70.94 176 GLU A C 1
ATOM 1435 O O . GLU A 1 176 ? -27.177 -3.286 19.616 1.00 70.94 176 GLU A O 1
ATOM 1440 N N . LYS A 1 177 ? -26.345 -1.540 18.458 1.00 73.25 177 LYS A N 1
ATOM 1441 C CA . LYS A 1 177 ? -27.230 -1.679 17.288 1.00 73.25 177 LYS A CA 1
ATOM 1442 C C . LYS A 1 177 ? -26.806 -2.808 16.349 1.00 73.25 177 LYS A C 1
ATOM 1444 O O . LYS A 1 177 ? -27.670 -3.495 15.812 1.00 73.25 177 LYS A O 1
ATOM 1449 N N . GLN A 1 178 ? -25.503 -2.980 16.125 1.00 70.31 178 GLN A N 1
ATOM 1450 C CA . GLN A 1 178 ? -24.964 -3.971 15.182 1.00 70.31 178 GLN A CA 1
ATOM 1451 C C . GLN A 1 178 ? -24.742 -5.353 15.813 1.00 70.31 178 GLN A C 1
ATOM 1453 O O . GLN A 1 178 ? -24.682 -6.353 15.101 1.00 70.31 178 GLN A O 1
ATOM 1458 N N . ALA A 1 179 ? -24.616 -5.434 17.137 1.00 70.75 179 ALA A N 1
ATOM 1459 C CA . ALA A 1 179 ? -24.368 -6.685 17.833 1.00 70.75 179 ALA A CA 1
ATOM 1460 C C . ALA A 1 179 ? -25.644 -7.542 17.927 1.00 70.75 179 ALA A C 1
ATOM 1462 O O . ALA A 1 179 ? -26.695 -7.098 18.403 1.00 70.75 179 ALA A O 1
ATOM 1463 N N . ASN A 1 180 ? -25.531 -8.822 17.555 1.00 74.94 180 ASN A N 1
ATOM 1464 C CA . ASN A 1 180 ? -26.564 -9.841 17.773 1.00 74.94 180 ASN A CA 1
ATOM 1465 C C . ASN A 1 180 ? -26.634 -10.240 19.258 1.00 74.94 180 ASN A C 1
ATOM 1467 O O . ASN A 1 180 ? -26.296 -11.354 19.648 1.00 74.94 180 ASN A O 1
ATOM 1471 N N . LEU A 1 181 ? -27.042 -9.296 20.107 1.00 77.88 181 LEU A N 1
ATOM 1472 C CA . LEU A 1 181 ? -27.194 -9.504 21.544 1.00 77.88 181 LEU A CA 1
ATOM 1473 C C . LEU A 1 181 ? -28.482 -10.296 21.844 1.00 77.88 181 LEU A C 1
ATOM 1475 O O . LEU A 1 181 ? -29.546 -9.946 21.315 1.00 77.88 181 LEU A O 1
ATOM 1479 N N . PRO A 1 182 ? -28.428 -11.309 22.732 1.00 83.62 182 PRO A N 1
ATOM 1480 C CA . PRO A 1 182 ? -29.610 -11.978 23.263 1.00 83.62 182 PRO A CA 1
ATOM 1481 C C . PRO A 1 182 ? -30.608 -10.992 23.883 1.00 83.62 182 PRO A C 1
ATOM 1483 O O . PRO A 1 182 ? -30.228 -10.001 24.513 1.00 83.62 182 PRO A O 1
ATOM 1486 N N . GLN A 1 183 ? -31.901 -11.291 23.754 1.00 77.88 183 GLN A N 1
ATOM 1487 C CA . GLN A 1 183 ? -32.992 -10.375 24.109 1.00 77.88 183 GLN A CA 1
ATOM 1488 C C . GLN A 1 183 ? -32.968 -9.931 25.586 1.00 77.88 183 GLN A C 1
ATOM 1490 O O . GLN A 1 183 ? -33.308 -8.790 25.891 1.00 77.88 183 GLN A O 1
ATOM 1495 N N . GLY A 1 184 ? -32.513 -10.798 26.500 1.00 78.62 184 GLY A N 1
ATOM 1496 C CA . GLY A 1 184 ? -32.364 -10.466 27.922 1.00 78.62 184 GLY A CA 1
ATOM 1497 C C . GLY A 1 184 ? -31.284 -9.414 28.201 1.00 78.62 184 GLY A C 1
ATOM 1498 O O .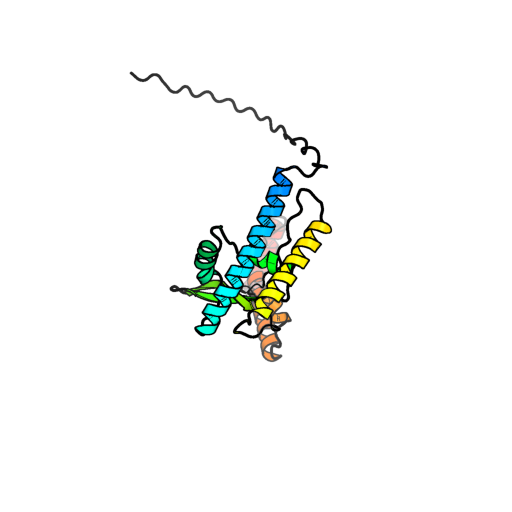 GLY A 1 184 ? -31.478 -8.543 29.045 1.00 78.62 184 GLY A O 1
ATOM 1499 N N . ILE A 1 185 ? -30.179 -9.437 27.449 1.00 79.31 185 ILE A N 1
ATOM 1500 C CA . ILE A 1 185 ? -29.069 -8.486 27.614 1.00 79.31 185 ILE A CA 1
ATOM 1501 C C . ILE A 1 185 ? -29.452 -7.111 27.052 1.00 79.31 185 ILE A C 1
ATOM 1503 O O . ILE A 1 185 ? -29.129 -6.092 27.660 1.00 79.31 185 ILE A O 1
ATOM 1507 N N . LYS A 1 186 ? -30.213 -7.072 25.948 1.00 77.56 186 LYS A N 1
ATOM 1508 C CA . LYS A 1 186 ? -30.757 -5.822 25.387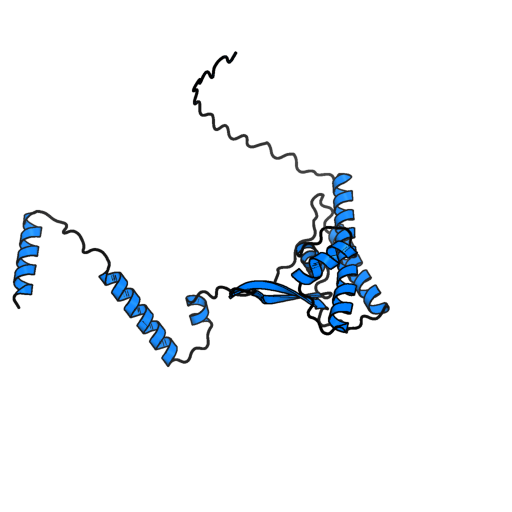 1.00 77.56 186 LYS A CA 1
ATOM 1509 C C . LYS A 1 186 ? -31.652 -5.089 26.392 1.00 77.56 186 LYS A C 1
ATOM 1511 O O . LYS A 1 186 ? -31.413 -3.919 26.674 1.00 77.56 186 LYS A O 1
ATOM 1516 N N . LYS A 1 187 ? -32.596 -5.802 27.019 1.00 78.69 187 LYS A N 1
ATOM 1517 C CA . LYS A 1 187 ? -33.486 -5.233 28.051 1.00 78.69 187 LYS A CA 1
ATOM 1518 C C . LYS A 1 187 ? -32.721 -4.709 29.268 1.00 78.69 187 LYS A C 1
ATOM 1520 O O . LYS A 1 187 ? -33.073 -3.674 29.827 1.00 78.69 187 LYS A O 1
ATOM 1525 N N . LEU A 1 188 ? -31.662 -5.405 29.678 1.00 81.69 188 LEU A N 1
ATOM 1526 C CA . LEU A 1 188 ? -30.834 -4.991 30.811 1.00 81.69 188 LEU A CA 1
ATOM 1527 C C . LEU A 1 188 ? -30.017 -3.726 30.500 1.00 81.69 188 LEU A C 1
ATOM 1529 O O . LEU A 1 188 ? -29.897 -2.843 31.349 1.00 81.69 188 LEU A O 1
ATOM 1533 N N . LEU A 1 189 ? -29.495 -3.607 29.276 1.00 80.00 189 LEU A N 1
ATOM 1534 C CA . LEU A 1 189 ? -28.805 -2.402 28.808 1.00 80.00 189 LEU A CA 1
ATOM 1535 C C . LEU A 1 189 ? -29.751 -1.197 28.724 1.00 80.00 189 LEU A C 1
ATOM 1537 O O . LEU A 1 189 ? -29.386 -0.112 29.177 1.00 80.00 189 LEU A O 1
ATOM 1541 N N . GLU A 1 190 ? -30.969 -1.388 28.217 1.00 80.75 190 GLU A N 1
ATOM 1542 C CA . GLU A 1 190 ? -32.013 -0.354 28.181 1.00 80.75 190 GLU A CA 1
ATOM 1543 C C . GLU A 1 190 ? -32.401 0.112 29.591 1.00 80.75 190 GLU A C 1
ATOM 1545 O O . GLU A 1 190 ? -32.400 1.314 29.863 1.00 80.75 190 GLU A O 1
ATOM 1550 N N . ALA A 1 191 ? -32.625 -0.822 30.521 1.00 79.69 191 ALA A N 1
ATOM 1551 C CA . ALA A 1 191 ? -32.913 -0.502 31.919 1.00 79.69 191 ALA A CA 1
ATOM 1552 C C . ALA A 1 191 ? -31.772 0.301 32.568 1.00 79.69 191 ALA A C 1
ATOM 1554 O O . ALA A 1 191 ? -32.003 1.288 33.266 1.00 79.69 191 ALA A O 1
ATOM 1555 N N . HIS A 1 192 ? -30.520 -0.063 32.289 1.00 78.38 192 HIS A N 1
ATOM 1556 C CA . HIS A 1 192 ? -29.363 0.654 32.817 1.00 78.38 192 HIS A CA 1
ATOM 1557 C C . HIS A 1 192 ? -29.185 2.053 32.188 1.00 78.38 192 HIS A C 1
ATOM 1559 O O . HIS A 1 192 ? -28.662 2.963 32.842 1.00 78.38 192 HIS A O 1
ATOM 1565 N N . LYS A 1 193 ? -29.610 2.255 30.930 1.00 77.06 193 LYS A N 1
ATOM 1566 C CA . LYS A 1 193 ? -29.664 3.584 30.294 1.00 77.06 193 LYS A CA 1
ATOM 1567 C C . LYS A 1 193 ? -30.753 4.457 30.929 1.00 77.06 193 LYS A C 1
ATOM 1569 O O . LYS A 1 193 ? -30.458 5.604 31.262 1.00 77.06 193 LYS A O 1
ATOM 1574 N N . ALA A 1 194 ? -31.939 3.904 31.187 1.00 76.62 194 ALA A N 1
ATOM 1575 C CA . ALA A 1 194 ? -33.043 4.608 31.845 1.00 76.62 194 ALA A CA 1
ATOM 1576 C C . ALA A 1 194 ? -32.669 5.075 33.264 1.00 76.62 194 ALA A C 1
ATOM 1578 O O . ALA A 1 194 ? -32.779 6.257 33.579 1.00 76.62 194 ALA A O 1
ATOM 1579 N N . VAL A 1 195 ? -32.080 4.196 34.083 1.00 74.75 195 VAL A N 1
ATOM 1580 C CA . VAL A 1 195 ? -31.631 4.542 35.448 1.00 74.75 195 VAL A CA 1
ATOM 1581 C C . VAL A 1 195 ? -30.563 5.643 35.444 1.00 74.75 195 VAL A C 1
ATOM 1583 O O . VAL A 1 195 ? -30.526 6.498 36.333 1.00 74.75 195 VAL A O 1
ATOM 1586 N N . LYS A 1 196 ? -29.670 5.658 34.445 1.00 71.56 196 LYS A N 1
ATOM 1587 C CA . LYS A 1 196 ? -28.693 6.746 34.289 1.00 71.56 196 LYS A CA 1
ATOM 1588 C C . LYS A 1 196 ? -29.361 8.069 33.916 1.00 71.56 196 LYS A C 1
ATOM 1590 O O . LYS A 1 196 ? -28.959 9.093 34.460 1.00 71.56 196 LYS A O 1
ATOM 1595 N N . GLN A 1 197 ? -30.350 8.058 33.024 1.00 69.50 197 GLN A N 1
ATOM 1596 C CA . GLN A 1 197 ? -31.094 9.262 32.644 1.00 69.50 197 GLN A CA 1
ATOM 1597 C C . GLN A 1 197 ? -31.879 9.832 33.830 1.00 69.50 197 GLN A C 1
ATOM 1599 O O . GLN A 1 197 ? -31.757 11.021 34.108 1.00 69.50 197 GLN A O 1
ATOM 1604 N N . GLU A 1 198 ? -32.553 8.986 34.609 1.00 67.88 198 GLU A N 1
ATOM 1605 C CA . GLU A 1 198 ? -33.258 9.406 35.827 1.00 67.88 198 GLU A CA 1
ATOM 1606 C C . GLU A 1 198 ? -32.310 10.036 36.859 1.00 67.88 198 GLU A C 1
ATOM 1608 O O . GLU A 1 198 ? -32.620 11.073 37.443 1.00 67.88 198 GLU A O 1
ATOM 1613 N N . ARG A 1 199 ? -31.108 9.474 37.052 1.00 63.59 199 ARG A N 1
ATOM 1614 C CA . ARG A 1 199 ? -30.093 10.075 37.937 1.00 63.59 199 ARG A CA 1
ATOM 1615 C C . ARG A 1 199 ? -29.591 11.428 37.436 1.00 63.59 199 ARG A C 1
ATOM 1617 O O . ARG A 1 199 ? -29.334 12.310 38.251 1.00 63.59 199 ARG A O 1
ATOM 1624 N N . ILE A 1 200 ? -29.443 11.600 36.124 1.00 61.50 200 ILE A N 1
ATOM 1625 C CA . ILE A 1 200 ? -29.023 12.873 35.521 1.00 61.50 200 ILE A CA 1
ATOM 1626 C C . ILE A 1 200 ? -30.139 13.920 35.652 1.00 61.50 200 ILE A C 1
ATOM 1628 O O . ILE A 1 200 ? -29.859 15.081 35.941 1.00 61.50 200 ILE A O 1
ATOM 1632 N N . GLU A 1 201 ? -31.405 13.525 35.513 1.00 61.19 201 GLU A N 1
ATOM 1633 C CA . GLU A 1 201 ? -32.549 14.417 35.728 1.00 61.19 201 GLU A CA 1
ATOM 1634 C C . GLU A 1 201 ? -32.723 14.821 37.192 1.00 61.19 201 GLU A C 1
ATOM 1636 O O . GLU A 1 201 ? -33.005 15.985 37.470 1.00 61.19 201 GLU A O 1
ATOM 1641 N N . GLN A 1 202 ? -32.464 13.912 38.133 1.00 59.84 202 GLN A N 1
ATOM 1642 C CA . GLN A 1 202 ? -32.476 14.208 39.569 1.00 59.84 202 GLN A CA 1
ATOM 1643 C C . GLN A 1 202 ? -31.319 15.121 40.014 1.00 59.84 202 GLN A C 1
ATOM 1645 O O . GLN A 1 202 ? -31.432 15.791 41.040 1.00 59.84 202 GLN A O 1
ATOM 1650 N N . GLN A 1 203 ? -30.220 15.166 39.253 1.00 60.03 203 GLN A N 1
ATOM 1651 C CA . GLN A 1 203 ? -29.080 16.058 39.498 1.00 60.03 203 GLN A CA 1
ATOM 1652 C C . GLN A 1 203 ? -29.213 17.429 38.821 1.00 60.03 203 GLN A C 1
ATOM 1654 O O . GLN A 1 203 ? -28.381 18.305 39.072 1.00 60.03 203 GLN A O 1
ATOM 1659 N N . LYS A 1 204 ? -30.252 17.663 38.002 1.00 61.31 204 LYS A N 1
ATOM 1660 C CA . LYS A 1 204 ? -30.533 19.011 37.493 1.00 61.31 204 LYS A CA 1
ATOM 1661 C C . LYS A 1 204 ? -30.810 19.937 38.690 1.00 61.31 204 LYS A C 1
ATOM 1663 O O . LYS A 1 204 ? -31.593 19.572 39.573 1.00 61.31 204 LYS A O 1
ATOM 1668 N N . PRO A 1 205 ? -30.164 21.116 38.766 1.00 59.03 205 PRO A N 1
ATOM 1669 C CA . PRO A 1 205 ? -30.332 22.018 39.897 1.00 59.03 205 PRO A CA 1
ATOM 1670 C C . PRO A 1 205 ? -31.813 22.368 40.063 1.00 59.03 205 PRO A C 1
ATOM 1672 O O . PRO A 1 205 ? -32.507 22.644 39.082 1.00 59.03 205 PRO A O 1
ATOM 1675 N N . LYS A 1 206 ? -32.306 22.317 41.310 1.00 60.97 206 LYS A N 1
ATOM 1676 C CA . LYS A 1 206 ? -33.711 22.621 41.621 1.00 60.97 206 LYS A CA 1
ATOM 1677 C C . LYS A 1 206 ? -34.063 23.989 41.024 1.00 60.97 206 LYS A C 1
ATOM 1679 O O . LYS A 1 206 ? -33.307 24.933 41.259 1.00 60.97 206 LYS A O 1
ATOM 1684 N N . PRO A 1 207 ? -35.187 24.113 40.295 1.00 60.06 207 PRO A N 1
ATOM 1685 C CA . PRO A 1 207 ? -35.561 25.375 39.677 1.00 60.06 207 PRO A CA 1
ATOM 1686 C C . PRO A 1 207 ? -35.666 26.462 40.749 1.00 60.06 207 PRO A C 1
ATOM 1688 O O . PRO A 1 207 ? -36.296 26.266 41.795 1.00 60.06 207 PRO A O 1
ATOM 1691 N N . THR A 1 208 ? -35.014 27.598 40.503 1.00 59.28 208 THR A N 1
ATOM 1692 C CA . THR A 1 208 ? -35.150 28.802 41.323 1.00 59.28 208 THR A CA 1
ATOM 1693 C C . THR A 1 208 ? -36.620 29.220 41.315 1.00 59.28 208 THR A C 1
ATOM 1695 O O . THR A 1 208 ? -37.228 29.259 40.244 1.00 59.28 208 THR A O 1
ATOM 1698 N N . PRO A 1 209 ? -37.230 29.513 42.475 1.00 60.31 209 PRO A N 1
ATOM 1699 C CA . PRO A 1 209 ? -38.637 29.883 42.516 1.00 60.31 209 PRO A CA 1
ATOM 1700 C C . PRO A 1 209 ? -38.853 31.190 41.741 1.00 60.31 209 PRO A C 1
ATOM 1702 O O . PRO A 1 209 ? -38.361 32.248 42.137 1.00 60.31 209 PRO A O 1
ATOM 1705 N N . GLN A 1 210 ? -39.575 31.100 40.625 1.00 59.66 210 GLN A N 1
ATOM 1706 C CA . GLN A 1 210 ? -40.051 32.246 39.854 1.00 59.66 210 GLN A CA 1
ATOM 1707 C C . GLN A 1 210 ? -41.397 32.719 40.418 1.00 59.66 210 GLN A C 1
ATOM 1709 O O . GLN A 1 210 ? -42.172 31.911 40.924 1.00 59.66 210 GLN A O 1
ATOM 1714 N N . GLY A 1 211 ? -41.639 34.032 40.371 1.00 63.28 211 GLY A N 1
ATOM 1715 C CA . GLY A 1 211 ? -42.850 34.666 40.907 1.00 63.28 211 GLY A CA 1
ATOM 1716 C C . GLY A 1 211 ? -42.577 35.772 41.928 1.00 63.28 211 GLY A C 1
ATOM 1717 O O . GLY A 1 211 ? -41.429 36.006 42.339 1.00 63.28 211 GLY A O 1
ATOM 1718 N N . SER A 1 212 ? -43.651 36.453 42.323 1.00 68.12 212 SER A N 1
ATOM 1719 C CA . SER A 1 212 ? -43.675 37.531 43.319 1.00 68.12 212 SER A CA 1
ATOM 1720 C C . SER A 1 212 ? -43.434 36.988 44.739 1.00 68.12 212 SER A C 1
ATOM 1722 O O . SER A 1 212 ? -43.650 35.809 45.020 1.00 68.12 212 SER A O 1
ATOM 1724 N N . VAL A 1 213 ? -42.983 37.839 45.671 1.00 71.56 213 VAL A N 1
ATOM 1725 C CA . VAL A 1 213 ? -42.661 37.448 47.063 1.00 71.56 213 VAL A CA 1
ATOM 1726 C C . VAL A 1 213 ? -43.821 36.710 47.748 1.00 71.56 213 VAL A C 1
ATOM 1728 O O . VAL A 1 213 ? -43.579 35.777 48.515 1.00 71.56 213 VAL A O 1
ATOM 1731 N N . LYS A 1 214 ? -45.073 37.076 47.438 1.00 72.12 214 LYS A N 1
ATOM 1732 C CA . LYS A 1 214 ? -46.268 36.425 47.999 1.00 72.12 214 LYS A CA 1
ATOM 1733 C C . LYS A 1 214 ? -46.427 34.984 47.508 1.00 72.12 214 LYS A C 1
ATOM 1735 O O . LYS A 1 214 ? -46.609 34.085 48.322 1.00 72.12 214 LYS A O 1
ATOM 1740 N N . GLU A 1 215 ? -46.256 34.756 46.210 1.00 72.62 215 GLU A N 1
ATOM 1741 C CA . GLU A 1 215 ? -46.374 33.433 45.578 1.00 72.62 215 GLU A CA 1
ATOM 1742 C C . GLU A 1 215 ? -45.278 32.480 46.079 1.00 72.62 215 GLU A C 1
ATOM 1744 O O . GLU A 1 215 ? -45.525 31.302 46.345 1.00 72.62 215 GLU A O 1
ATOM 1749 N N . ARG A 1 216 ? -44.068 33.010 46.315 1.00 68.94 216 ARG A N 1
ATOM 1750 C CA . ARG A 1 216 ? -42.959 32.249 46.916 1.00 68.94 216 ARG A CA 1
ATOM 1751 C C . ARG A 1 216 ? -43.270 31.810 48.346 1.00 68.94 216 ARG A C 1
ATOM 1753 O O . ARG A 1 216 ? -42.925 30.692 48.728 1.00 68.94 216 ARG A O 1
ATOM 1760 N N . PHE A 1 217 ? -43.917 32.670 49.132 1.00 72.62 217 PHE A N 1
ATOM 1761 C CA . PHE A 1 217 ? -44.301 32.369 50.513 1.00 72.62 217 PHE A CA 1
ATOM 1762 C C . PHE A 1 217 ? -45.407 31.318 50.591 1.00 72.62 217 PHE A C 1
ATOM 1764 O O . PHE A 1 217 ? -45.353 30.425 51.436 1.00 72.62 217 PHE A O 1
ATOM 1771 N N . GLU A 1 218 ? -46.388 31.396 49.699 1.00 74.81 218 GLU A N 1
ATOM 1772 C CA . GLU A 1 218 ? -47.505 30.456 49.647 1.00 74.81 218 GLU A CA 1
ATOM 1773 C C . GLU A 1 218 ? -47.041 29.057 49.219 1.00 74.81 218 GLU A C 1
ATOM 1775 O O . GLU A 1 218 ? -47.343 28.063 49.886 1.00 74.81 218 GLU A O 1
ATOM 1780 N N . ALA A 1 219 ? -46.174 28.988 48.203 1.00 73.94 219 ALA A N 1
ATOM 1781 C CA . ALA A 1 219 ? -45.516 27.753 47.784 1.00 73.94 219 ALA A CA 1
ATOM 1782 C C . ALA A 1 219 ? -44.624 27.153 48.891 1.00 73.94 219 ALA A C 1
ATOM 1784 O O . ALA A 1 219 ? -44.580 25.931 49.065 1.00 73.94 219 ALA A O 1
ATOM 1785 N N . LEU A 1 220 ? -43.938 27.992 49.680 1.00 72.56 220 LEU A N 1
ATOM 1786 C CA . LEU A 1 220 ? -43.156 27.547 50.839 1.00 72.56 220 LEU A CA 1
ATOM 1787 C C . LEU A 1 220 ? -44.060 26.973 51.939 1.00 72.56 220 LEU A C 1
ATOM 1789 O O . LEU A 1 220 ? -43.746 25.927 52.510 1.00 72.56 220 LEU A O 1
ATOM 1793 N N . ARG A 1 221 ? -45.206 27.613 52.203 1.00 76.56 221 ARG A N 1
ATOM 1794 C CA . ARG A 1 221 ? -46.200 27.149 53.183 1.00 76.56 221 ARG A CA 1
ATOM 1795 C C . ARG A 1 221 ? -46.785 25.792 52.791 1.00 76.56 221 ARG A C 1
ATOM 1797 O O . ARG A 1 221 ? -46.834 24.893 53.628 1.00 76.56 221 ARG A O 1
ATOM 1804 N N . ALA A 1 222 ? -47.143 25.614 51.520 1.00 74.62 222 ALA A N 1
ATOM 1805 C CA . ALA A 1 222 ? -47.633 24.343 50.985 1.00 74.62 222 ALA A CA 1
ATOM 1806 C C . ALA A 1 222 ? -46.572 23.224 51.065 1.00 74.62 222 ALA A C 1
ATOM 1808 O O . ALA A 1 222 ? -46.881 22.083 51.426 1.00 74.62 222 ALA A O 1
ATOM 1809 N N . ARG A 1 223 ? -45.294 23.549 50.816 1.00 68.88 223 ARG A N 1
ATOM 1810 C CA . ARG A 1 223 ? -44.162 22.620 51.007 1.00 68.88 223 ARG A CA 1
ATOM 1811 C C . ARG A 1 223 ? -43.947 22.219 52.466 1.00 68.88 223 ARG A C 1
ATOM 1813 O O . ARG A 1 223 ? -43.626 21.069 52.739 1.00 68.88 223 ARG A O 1
ATOM 1820 N N . LEU A 1 224 ? -44.108 23.146 53.408 1.00 75.50 224 LEU A N 1
ATOM 1821 C CA . LEU A 1 224 ? -43.975 22.851 54.838 1.00 75.50 224 LEU A CA 1
ATOM 1822 C C . LEU A 1 224 ? -45.143 22.009 55.366 1.00 75.50 224 LEU A C 1
ATOM 1824 O O . LEU A 1 224 ? -44.932 21.151 56.220 1.00 75.50 224 LEU A O 1
ATOM 1828 N N . ALA A 1 225 ? -46.353 22.217 54.840 1.00 69.25 225 ALA A N 1
ATOM 1829 C CA . ALA A 1 225 ? -47.532 21.432 55.200 1.00 69.25 225 ALA A CA 1
ATOM 1830 C C . ALA A 1 225 ? -47.459 19.987 54.679 1.00 69.25 225 ALA A C 1
ATOM 1832 O O . ALA A 1 225 ? -47.772 19.051 55.410 1.00 69.25 225 ALA A O 1
ATOM 1833 N N . SER A 1 226 ? -46.987 19.791 53.445 1.00 65.25 226 SER A N 1
ATOM 1834 C CA . SER A 1 226 ? -46.814 18.457 52.845 1.00 65.25 226 SER A CA 1
ATOM 1835 C C . SER A 1 226 ? -45.683 17.638 53.474 1.00 65.25 226 SER A C 1
ATOM 1837 O O . SER A 1 226 ? -45.724 16.419 53.407 1.00 65.25 226 SER A O 1
ATOM 1839 N N . LYS A 1 227 ? -44.707 18.282 54.126 1.00 63.88 227 LYS A N 1
ATOM 1840 C CA . LYS A 1 227 ? -43.595 17.611 54.823 1.00 63.88 227 LYS A CA 1
ATOM 1841 C C . LYS A 1 227 ? -43.936 17.158 56.254 1.00 63.88 227 LYS A C 1
ATOM 1843 O O . LYS A 1 227 ? -43.104 16.532 56.901 1.00 63.88 227 LYS A O 1
ATOM 1848 N N . LYS A 1 228 ? -45.111 17.537 56.774 1.00 55.09 228 LYS A N 1
ATOM 1849 C CA . LYS A 1 228 ? -45.615 17.159 58.111 1.00 55.09 228 LYS A CA 1
ATOM 1850 C C . LYS A 1 228 ? -46.597 15.973 58.089 1.00 55.09 228 LYS A C 1
ATOM 1852 O O . LYS A 1 228 ? -47.141 15.641 59.138 1.00 55.09 228 LYS A O 1
ATOM 1857 N N . LYS A 1 229 ? -46.832 15.368 56.925 1.00 45.22 229 LYS A N 1
ATOM 1858 C CA . LYS A 1 229 ? -47.475 14.055 56.765 1.00 45.22 229 LYS A CA 1
ATOM 1859 C C . LYS A 1 229 ? -46.412 13.034 56.393 1.00 45.22 229 LYS A C 1
ATOM 1861 O O . LYS A 1 229 ? -46.609 11.864 56.771 1.00 45.22 229 LYS A O 1
#

Foldseek 3Di:
DDDDDDDDDDDDDDPDPPPPPPPPFPPDQDPVLVVVLVVLVLLLLQLLLQCLVQQLVCVVVVHWDWCVVCQVVSCVSSVHRDDVQSVQLLCLLQVQAKDKDWDWDQDDPRDTDIIIGIHGHPVDDPPQDPVNSVVSSVSSNVSSVVQCVVPVHSPRDRGGHDHDDDCPDDPPVNCLVPDPDDPVVNVVVVVVVVVVVVVVVVPDPDDDDDDDPVVVVVVVVVVVVVVVD

InterPro domains:
  IPR014939 CDT1 Geminin-binding domain-like [PF08839] (49-225)
  IPR036390 Winged helix DNA-binding domain superfamily [SSF46785] (47-165)

Radius of gyration: 32.63 Å; chains: 1; bounding box: 77×70×78 Å

pLDDT: mean 78.21, std 16.9, range [34.66, 95.69]

Organism: NCBI:txid86635